Protein AF-A0A3L5TSW4-F1 (afdb_monomer)

Foldseek 3Di:
DKDWAAPQDPDRQKHFIWIDDPVDDDTAFEFCQVPQADQLLQLQALLLVVQNAWDFDLFDPRLPDPPPDDQWHKYFHGPNPDNHRVVTDMDIHGPPDSSGTGMTGSDQADDDDQWDALPPRNPDIDGVCQQCVPDQRDPNSSSVPPPVLDDPQWDQAPVSDTDGVCQQCPPDQPDPVSRSNPPDDD

Mean predicted aligned error: 14.86 Å

InterPro domains:
  IPR001190 SRCR domain [PF00530] (7-106)
  IPR001190 SRCR domain [PR00258] (4-20)
  IPR001190 SRCR domain [PR00258] (42-52)
  IPR001190 SRCR domain [PR00258] (74-88)
  IPR001190 SRCR domain [PS50287] (4-107)
  IPR001190 SRCR domain [SM00202] (4-107)
  IPR002172 Low-density lipoprotein (LDL) receptor class A repeat [PF00057] (110-147)
  IPR002172 Low-density lipoprotein (LDL) receptor class A repeat [PF00057] (149-184)
  IPR002172 Low-density lipoprotein (LDL) receptor class A repeat [PR00261] (123-144)
  IPR002172 Low-density lipoprotein (LDL) receptor class A repeat [PR00261] (160-181)
  IPR002172 Low-density lipoprotein (LDL) receptor class A repeat [PS50068] (110-148)
  IPR002172 Low-density lipoprotein (LDL) receptor class A repeat [PS50068] (149-185)
  IPR002172 Low-density lipoprotein (LDL) receptor class A repeat [SM00192] (110-149)
  IPR002172 Low-density lipoprotein (LDL) receptor class A repeat [SM00192] (150-186)
  IPR002172 Low-density lipoprotein (LDL) receptor class A repeat [cd00112] (111-147)
  IPR002172 Low-density lipoprotein (LDL) receptor class A repeat [cd00112] (150-184)
  IPR023415 Low-density lipoprotein (LDL) receptor class A, conserved site [PS01209] (125-150)
  IPR023415 Low-density lipoprotein (LDL) receptor class A, conserved site [PS01209] (162-184)
  IPR036055 LDL receptor-like superfamily [G3DSA:4.10.400.10] (112-152)
  IPR036055 LDL receptor-like superfamily [G3DSA:4.10.400.10] (153-186)

Nearest PDB structures (foldseek):
  2xrc-assembly1_A  TM=5.647E-01  e=2.360E-09  Homo sapiens
  5o32-assembly1_H  TM=5.174E-01  e=8.862E-09  Homo sapiens
  2xrc-assembly2_B  TM=5.429E-01  e=3.424E-07  Homo sapiens
  7qbf-assembly1_C  TM=4.608E-01  e=7.044E-06  Homo sapiens
  8yw2-assembly1_A  TM=4.280E-01  e=3.000E-05  Homo sapiens

Secondary structure (DSSP, 8-state):
--EEEEEE-SSTTEEEEEEE-TT-S-EEEBB-TTTT--HHHHHHHHHHTT-SS-EE--S-GGG-S---S---EEEEE--S--SSTTTSEEEEE---STTSB-EEE--S--PPTTEEE-SSTT--EEEGGGSSSSS--STTS-TTS---SS-TTEEEPTTS-EEEGGGTTSSS--STT-GGGSS---

Solvent-accessible surface area (backbone atoms only — not comparable to full-atom values): 10686 Å² total; per-residue (Å²): 118,74,52,69,49,65,44,75,36,96,48,98,44,26,11,23,39,30,41,28,61,78,87,62,90,66,69,31,46,29,21,29,72,87,79,56,49,49,60,30,37,29,31,13,48,22,43,57,73,71,28,96,44,51,38,59,49,94,70,50,78,42,31,84,54,86,82,75,86,60,72,56,21,36,28,46,53,41,87,41,81,45,81,30,65,82,76,28,52,72,46,85,40,61,47,85,47,54,72,28,40,38,36,38,33,37,55,77,72,66,41,57,98,70,32,39,52,41,72,65,68,38,74,44,63,44,51,48,82,48,45,61,62,88,54,80,79,30,99,78,40,40,38,61,47,84,57,65,70,38,58,99,67,34,39,62,26,90,86,62,46,65,44,53,45,82,50,47,57,62,86,56,74,81,41,96,83,36,45,41,60,53,89,67,86,127

Structure (mmCIF, N/CA/C/O backbone):
data_AF-A0A3L5TSW4-F1
#
_entry.id   AF-A0A3L5TSW4-F1
#
loop_
_atom_site.group_PDB
_atom_site.id
_atom_site.type_symbol
_atom_site.label_atom_id
_atom_site.label_alt_id
_atom_site.label_comp_id
_atom_site.label_asym_id
_atom_site.label_entity_id
_atom_site.label_seq_id
_atom_site.pdbx_PDB_ins_code
_atom_site.Cartn_x
_atom_site.Cartn_y
_atom_site.Cartn_z
_atom_site.occupancy
_atom_site.B_iso_or_equiv
_atom_site.auth_seq_id
_atom_site.auth_comp_id
_atom_site.auth_asym_id
_atom_site.auth_atom_id
_atom_site.pdbx_PDB_model_num
ATOM 1 N N . MET A 1 1 ? -21.261 -0.996 17.162 1.00 56.06 1 MET A N 1
ATOM 2 C CA . MET A 1 1 ? -20.591 -0.554 15.917 1.00 56.06 1 MET A CA 1
ATOM 3 C C . MET A 1 1 ? -19.183 -0.149 16.316 1.00 56.06 1 MET A C 1
ATOM 5 O O . MET A 1 1 ? -19.054 0.717 17.172 1.00 56.06 1 MET A O 1
ATOM 9 N N . ALA A 1 2 ? -18.140 -0.778 15.757 1.00 65.50 2 ALA A N 1
ATOM 10 C CA . ALA A 1 2 ? -16.769 -0.299 15.965 1.00 65.50 2 ALA A CA 1
ATOM 11 C C . ALA A 1 2 ? -16.578 1.019 15.226 1.00 65.50 2 ALA A C 1
ATOM 13 O O . ALA A 1 2 ? -16.887 1.106 14.038 1.00 65.50 2 ALA A O 1
ATOM 14 N N . PHE A 1 3 ? -15.990 1.990 15.912 1.00 86.38 3 PHE A N 1
ATOM 15 C CA . PHE A 1 3 ? -15.474 3.189 15.273 1.00 86.38 3 PHE A CA 1
ATOM 16 C C . PHE A 1 3 ? -13.985 2.998 15.002 1.00 86.38 3 PHE A C 1
ATOM 18 O O . PHE A 1 3 ? -13.222 2.689 15.919 1.00 86.38 3 PHE A O 1
ATOM 25 N N . ILE A 1 4 ? -13.588 3.171 13.743 1.00 90.94 4 ILE A N 1
ATOM 26 C CA . ILE A 1 4 ? -12.186 3.178 13.318 1.00 90.94 4 ILE A CA 1
ATOM 27 C C . ILE A 1 4 ? -11.825 4.544 12.747 1.00 90.94 4 ILE A C 1
ATOM 29 O O . ILE A 1 4 ? -12.696 5.272 12.266 1.00 90.94 4 ILE A O 1
ATOM 33 N N . ARG A 1 5 ? -10.545 4.909 12.828 1.00 90.38 5 ARG A N 1
ATOM 34 C CA . ARG A 1 5 ? -10.034 6.176 12.292 1.00 90.38 5 ARG A CA 1
ATOM 35 C C . ARG A 1 5 ? -8.575 6.074 11.866 1.00 90.38 5 ARG A C 1
ATOM 37 O O . ARG A 1 5 ? -7.829 5.258 12.405 1.00 90.38 5 ARG A O 1
ATOM 44 N N . LEU A 1 6 ? -8.180 6.971 10.964 1.00 87.75 6 LEU A N 1
ATOM 45 C CA . LEU A 1 6 ? -6.787 7.218 10.595 1.00 87.75 6 LEU A CA 1
ATOM 46 C C . LEU A 1 6 ? -6.277 8.477 11.301 1.00 87.75 6 LEU A C 1
ATOM 48 O O . LEU A 1 6 ? -6.959 9.503 11.319 1.00 87.75 6 LEU A O 1
ATOM 52 N N . VAL A 1 7 ? -5.089 8.399 11.903 1.00 86.12 7 VAL A N 1
ATOM 53 C CA . VAL A 1 7 ? -4.491 9.507 12.664 1.00 86.12 7 VAL A CA 1
ATOM 54 C C . VAL A 1 7 ? -3.054 9.758 12.218 1.00 86.12 7 VAL A C 1
ATOM 56 O O . VAL A 1 7 ? -2.261 8.828 12.090 1.00 86.12 7 VAL A O 1
ATOM 59 N N . GLY A 1 8 ? -2.692 11.032 12.047 1.00 79.50 8 GLY A N 1
ATOM 60 C CA . GLY A 1 8 ? -1.312 11.449 11.775 1.00 79.50 8 GLY A CA 1
ATOM 61 C C . GLY A 1 8 ? -0.849 11.284 10.325 1.00 79.50 8 GLY A C 1
ATOM 62 O O . GLY A 1 8 ? 0.349 11.387 10.075 1.00 79.50 8 GLY A O 1
ATOM 63 N N . GLY A 1 9 ? -1.761 11.029 9.383 1.00 75.31 9 GLY A N 1
ATOM 64 C CA . GLY A 1 9 ? -1.452 11.097 7.955 1.00 75.31 9 GLY A CA 1
ATOM 65 C C . GLY A 1 9 ? -1.459 12.522 7.406 1.00 75.31 9 GLY A C 1
ATOM 66 O O . GLY A 1 9 ? -1.975 13.449 8.030 1.00 75.31 9 GLY A O 1
ATOM 67 N N . GLN A 1 10 ? -0.877 12.684 6.216 1.00 76.12 10 GLN A N 1
ATOM 68 C CA . GLN A 1 10 ? -0.856 13.951 5.467 1.00 76.12 10 GLN A CA 1
ATOM 69 C C . GLN A 1 10 ? -2.208 14.267 4.810 1.00 76.12 10 GLN A C 1
ATOM 71 O O . GLN A 1 10 ? -2.506 15.421 4.513 1.00 76.12 10 GLN A O 1
ATOM 76 N N . THR A 1 11 ? -3.031 13.241 4.578 1.00 75.81 11 THR A N 1
ATOM 77 C CA . THR A 1 11 ? -4.365 13.364 3.980 1.00 75.81 11 THR A CA 1
ATOM 78 C C . THR A 1 11 ? -5.406 12.697 4.875 1.00 75.81 11 THR A C 1
ATOM 80 O O . THR A 1 11 ? -5.068 11.978 5.811 1.00 75.81 11 THR A O 1
ATOM 83 N N . ASN A 1 12 ? -6.692 12.874 4.567 1.00 81.00 12 ASN A N 1
ATOM 84 C CA . ASN A 1 12 ? -7.771 12.143 5.241 1.00 81.00 12 ASN A CA 1
ATOM 85 C C . ASN A 1 12 ? -7.834 10.645 4.874 1.00 81.00 12 ASN A C 1
ATOM 87 O O . ASN A 1 12 ? -8.644 9.917 5.449 1.00 81.00 12 ASN A O 1
ATOM 91 N N . LYS A 1 13 ? -7.008 10.196 3.922 1.00 80.38 13 LYS A N 1
ATOM 92 C CA . LYS A 1 13 ? -6.933 8.807 3.452 1.00 80.38 13 LYS A CA 1
ATOM 93 C C . LYS A 1 13 ? -5.705 8.066 3.967 1.00 80.38 13 LYS A C 1
ATOM 95 O O . LYS A 1 13 ? -5.659 6.852 3.844 1.00 80.38 13 LYS A O 1
ATOM 100 N N . THR A 1 14 ? -4.744 8.774 4.554 1.00 80.88 14 THR A N 1
ATOM 101 C CA . THR A 1 14 ? -3.524 8.183 5.103 1.00 80.88 14 THR A CA 1
ATOM 102 C C . THR A 1 14 ? -3.491 8.297 6.618 1.00 80.88 14 THR A C 1
ATOM 104 O O . THR A 1 14 ? -4.056 9.222 7.203 1.00 80.88 14 THR A O 1
ATOM 107 N N . GLY A 1 15 ? -2.806 7.369 7.281 1.00 83.88 15 GLY A N 1
ATOM 108 C CA . GLY A 1 15 ? -2.455 7.509 8.694 1.00 83.88 15 GLY A CA 1
ATOM 109 C C . GLY A 1 15 ? -2.419 6.195 9.458 1.00 83.88 15 GLY A C 1
ATOM 110 O O . GLY A 1 15 ? -2.653 5.121 8.914 1.00 83.88 15 GLY A O 1
ATOM 111 N N . ARG A 1 16 ? -2.127 6.286 10.757 1.00 85.75 16 ARG A N 1
ATOM 112 C CA . ARG A 1 16 ? -2.158 5.146 11.679 1.00 85.75 16 ARG A CA 1
ATOM 113 C C . ARG A 1 16 ? -3.596 4.724 11.956 1.00 85.75 16 ARG A C 1
ATOM 115 O O . ARG A 1 16 ? -4.417 5.577 12.295 1.00 85.75 16 ARG A O 1
ATOM 122 N N . LEU A 1 17 ? -3.866 3.425 11.875 1.00 87.94 17 LEU A N 1
ATOM 123 C CA . LEU A 1 17 ? -5.176 2.855 12.156 1.00 87.94 17 LEU A CA 1
ATOM 124 C C . LEU A 1 17 ? -5.394 2.690 13.665 1.00 87.94 17 LEU A C 1
ATOM 126 O O . LEU A 1 17 ? -4.602 2.064 14.374 1.00 87.94 17 LEU A O 1
ATOM 130 N N . GLU A 1 18 ? -6.509 3.228 14.148 1.00 88.88 18 GLU A N 1
ATOM 131 C CA . GLU A 1 18 ? -6.960 3.061 15.526 1.00 88.88 18 GLU A CA 1
ATOM 132 C C . GLU A 1 18 ? -8.415 2.582 15.565 1.00 88.88 18 GLU A C 1
ATOM 134 O O . GLU A 1 18 ? -9.241 3.026 14.764 1.00 88.88 18 GLU A O 1
ATOM 139 N N . ILE A 1 19 ? -8.738 1.713 16.526 1.00 88.69 19 ILE A N 1
ATOM 140 C CA . ILE A 1 19 ? -10.076 1.142 16.720 1.00 88.69 19 ILE A CA 1
ATOM 141 C C . ILE A 1 19 ? -10.601 1.401 18.133 1.00 88.69 19 ILE A C 1
ATOM 143 O O . ILE A 1 19 ? -9.865 1.321 19.116 1.00 88.69 19 ILE A O 1
ATOM 147 N N . GLN A 1 20 ? -11.897 1.682 18.243 1.00 87.06 20 GLN A N 1
ATOM 148 C CA . GLN A 1 20 ? -12.610 1.829 19.508 1.00 87.06 20 GLN A CA 1
ATOM 149 C C . GLN A 1 20 ? -13.600 0.674 19.729 1.00 87.06 20 GLN A C 1
ATOM 151 O O . GLN A 1 20 ? -14.355 0.284 18.829 1.00 87.06 20 GLN A O 1
ATOM 156 N N . ASP A 1 21 ? -13.610 0.129 20.949 1.00 76.75 21 ASP A N 1
ATOM 157 C CA . ASP A 1 21 ? -14.559 -0.914 21.352 1.00 76.75 21 ASP A CA 1
ATOM 158 C C . ASP A 1 21 ? -15.968 -0.334 21.643 1.00 76.75 21 ASP A C 1
ATOM 160 O O . ASP A 1 21 ? -16.117 0.856 21.912 1.00 76.75 21 ASP A O 1
ATOM 164 N N . ASP A 1 22 ? -17.014 -1.168 21.639 1.00 70.56 22 ASP A N 1
ATOM 165 C CA . ASP A 1 22 ? -18.427 -0.760 21.771 1.00 70.56 22 ASP A CA 1
ATOM 166 C C . ASP A 1 22 ? -18.728 -0.168 23.152 1.00 70.56 22 ASP A C 1
ATOM 168 O O . ASP A 1 22 ? -19.712 0.544 23.336 1.00 70.56 22 ASP A O 1
ATOM 172 N N . LYS A 1 23 ? -17.869 -0.453 24.136 1.00 70.12 23 LYS A N 1
ATOM 173 C CA . LYS A 1 23 ? -17.962 0.111 25.486 1.00 70.12 23 LYS A CA 1
ATOM 174 C C . LYS A 1 23 ? -17.661 1.614 25.518 1.00 70.12 23 LYS A C 1
ATOM 176 O O . LYS A 1 23 ? -17.878 2.240 26.552 1.00 70.12 23 LYS A O 1
ATOM 181 N N . GLY A 1 24 ? -17.191 2.185 24.404 1.00 63.53 24 GLY A N 1
ATOM 182 C CA . GLY A 1 24 ? -16.753 3.572 24.324 1.00 63.53 24 GLY A CA 1
ATOM 183 C C . GLY A 1 24 ? -15.489 3.821 25.151 1.00 63.53 24 GLY A C 1
ATOM 184 O O . GLY A 1 24 ? -15.072 3.003 25.971 1.00 63.53 24 GLY A O 1
ATOM 185 N N . GLY A 1 25 ? -14.838 4.959 24.916 1.00 75.69 25 GLY A N 1
ATOM 186 C CA . GLY A 1 25 ? -13.669 5.384 25.689 1.00 75.69 25 GLY A CA 1
ATOM 187 C C . GLY A 1 25 ? -12.443 5.619 24.818 1.00 75.69 25 GLY A C 1
ATOM 188 O O . GLY A 1 25 ? -12.364 6.641 24.142 1.00 75.69 25 GLY A O 1
ATOM 189 N N . PHE A 1 26 ? -11.480 4.698 24.842 1.00 81.31 26 PHE A N 1
ATOM 190 C CA . PHE A 1 26 ? -10.159 4.894 24.236 1.00 81.31 26 PHE A CA 1
ATOM 191 C C . PHE A 1 26 ? -10.024 4.226 22.861 1.00 81.31 26 PHE A C 1
ATOM 193 O O . PHE A 1 26 ? -10.570 3.149 22.627 1.00 81.31 26 PHE A O 1
ATOM 200 N N . PHE A 1 27 ? -9.278 4.874 21.967 1.00 86.31 27 PHE A N 1
ATOM 201 C CA . PHE A 1 27 ? -8.881 4.320 20.677 1.00 86.31 27 PHE A CA 1
ATOM 202 C C . PHE A 1 27 ? -7.591 3.516 20.850 1.00 86.31 27 PHE A C 1
ATOM 204 O O . PHE A 1 27 ? -6.543 4.077 21.162 1.00 86.31 27 PHE A O 1
ATOM 211 N N . SER A 1 28 ? -7.670 2.203 20.664 1.00 84.31 28 SER A N 1
ATOM 212 C CA . SER A 1 28 ? -6.514 1.311 20.711 1.00 84.31 28 SER A CA 1
ATOM 213 C C . SER A 1 28 ? -5.812 1.265 19.351 1.00 84.31 28 SER A C 1
ATOM 215 O O . SER A 1 28 ? -6.492 1.272 18.320 1.00 84.31 28 SER A O 1
ATOM 217 N N . PRO A 1 29 ? -4.470 1.181 19.319 1.00 83.00 29 PRO A N 1
ATOM 218 C CA . PRO A 1 29 ? -3.753 0.974 18.071 1.00 83.00 29 P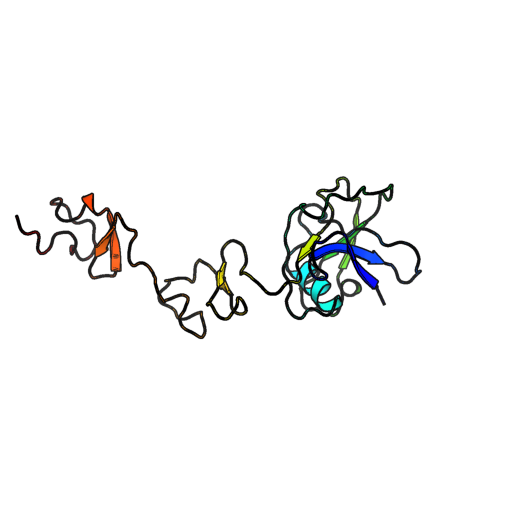RO A CA 1
ATOM 219 C C . PRO A 1 29 ? -4.047 -0.422 17.516 1.00 83.00 29 PRO A C 1
ATOM 221 O O . PRO A 1 29 ? -4.198 -1.392 18.270 1.00 83.00 29 PRO A O 1
ATOM 224 N N . VAL A 1 30 ? -4.090 -0.516 16.192 1.00 87.50 30 VAL A N 1
ATOM 225 C CA . VAL A 1 30 ? -4.050 -1.802 15.498 1.00 87.50 30 VAL A CA 1
ATOM 226 C C . VAL A 1 30 ? -2.590 -2.178 15.269 1.00 87.50 30 VAL A C 1
ATOM 228 O O . VAL A 1 30 ? -1.800 -1.345 14.824 1.00 87.50 30 VAL A O 1
ATOM 231 N N . CYS A 1 31 ? -2.225 -3.406 15.625 1.00 83.44 31 CYS A N 1
ATOM 232 C CA . CYS A 1 31 ? -0.865 -3.911 15.535 1.00 83.44 31 CYS A CA 1
ATOM 233 C C . CYS A 1 31 ? -0.709 -4.853 14.335 1.00 83.44 31 CYS A C 1
ATOM 235 O O . CYS A 1 31 ? -1.600 -5.655 14.053 1.00 83.44 31 CYS A O 1
ATOM 237 N N . SER A 1 32 ? 0.460 -4.819 13.694 1.00 79.94 32 SER A N 1
ATOM 238 C CA . SER A 1 32 ? 0.825 -5.727 12.599 1.00 79.94 32 SER A CA 1
ATOM 239 C C . SER A 1 32 ? 0.985 -7.181 13.061 1.00 79.94 32 SER A C 1
ATOM 241 O O . SER A 1 32 ? 0.881 -8.110 12.263 1.00 79.94 32 SER A O 1
ATOM 243 N N . GLY A 1 33 ? 1.238 -7.383 14.361 1.00 69.25 33 GLY A N 1
ATOM 244 C CA . GLY A 1 33 ? 1.191 -8.690 15.017 1.00 69.25 33 GLY A CA 1
ATOM 245 C C . GLY A 1 33 ? 2.329 -9.651 14.662 1.00 69.25 33 GLY A C 1
ATOM 246 O O . GLY A 1 33 ? 2.207 -10.819 14.995 1.00 69.25 33 GLY A O 1
ATOM 247 N N . TYR A 1 34 ? 3.424 -9.187 14.048 1.00 66.94 34 TYR A N 1
ATOM 248 C CA . TYR A 1 34 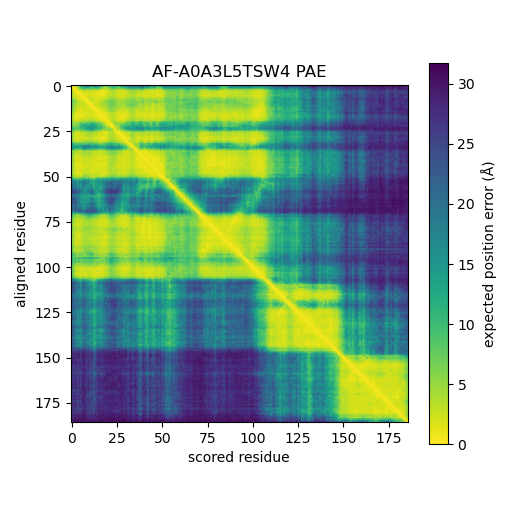? 4.445 -10.038 13.409 1.00 66.94 34 TYR A CA 1
ATOM 249 C C . TYR A 1 34 ? 3.914 -10.779 12.166 1.00 66.94 34 TYR A C 1
ATOM 251 O O . TYR A 1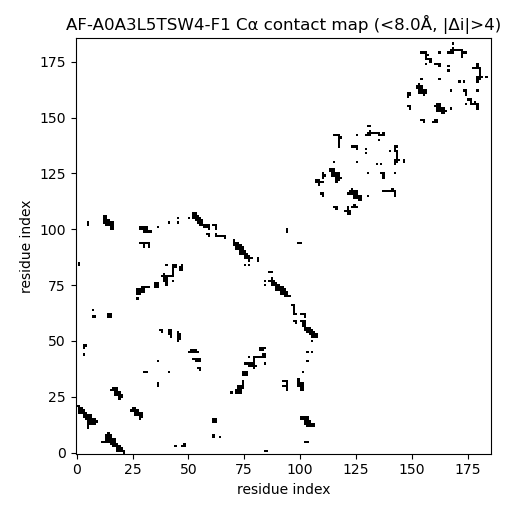 34 ? 3.994 -11.999 12.100 1.00 66.94 34 TYR A O 1
ATOM 259 N N . GLN A 1 35 ? 3.446 -10.027 11.159 1.00 61.91 35 GLN A N 1
ATOM 260 C CA . GLN A 1 35 ? 3.050 -10.519 9.819 1.00 61.91 35 GLN A CA 1
ATOM 261 C C . GLN A 1 35 ? 1.651 -11.147 9.703 1.00 61.91 35 GLN A C 1
ATOM 263 O O . GLN A 1 35 ? 1.391 -11.844 8.729 1.00 61.91 35 GLN A O 1
ATOM 268 N N . TYR A 1 36 ? 0.749 -10.904 10.658 1.00 74.75 36 TYR A N 1
ATOM 269 C CA . TYR A 1 36 ? -0.638 -11.379 10.541 1.00 74.75 36 TYR A CA 1
ATOM 270 C C . TYR A 1 36 ? -1.577 -10.367 9.913 1.00 74.75 36 TYR A C 1
ATOM 272 O O . TYR A 1 36 ? -2.541 -10.776 9.291 1.00 74.75 36 TYR A O 1
ATOM 280 N N . TRP A 1 37 ? -1.291 -9.075 10.088 1.00 83.25 37 TRP A N 1
ATOM 281 C CA . TRP A 1 37 ? -2.026 -8.052 9.367 1.00 83.25 37 TRP A CA 1
ATOM 282 C C . TRP A 1 37 ? -1.567 -8.036 7.909 1.00 83.25 37 TRP A C 1
ATOM 284 O O . TRP A 1 37 ? -0.393 -7.740 7.651 1.00 83.25 37 TRP A O 1
ATOM 294 N N . ASP A 1 38 ? -2.482 -8.296 6.985 1.00 79.62 38 ASP A N 1
ATOM 295 C CA . ASP A 1 38 ? -2.210 -8.369 5.553 1.00 79.62 38 ASP A CA 1
ATOM 296 C C . ASP A 1 38 ? -3.122 -7.451 4.712 1.00 79.62 38 ASP A C 1
ATOM 298 O O . ASP A 1 38 ? -3.771 -6.514 5.202 1.00 79.62 38 ASP A O 1
ATOM 302 N N . LYS A 1 39 ? -3.092 -7.660 3.390 1.00 79.12 39 LYS A N 1
ATOM 303 C CA . LYS A 1 39 ? -3.848 -6.850 2.433 1.00 79.12 39 LYS A CA 1
ATOM 304 C C . LYS A 1 39 ? -5.358 -6.957 2.654 1.00 79.12 39 LYS A C 1
ATOM 306 O O . LYS A 1 39 ? -6.055 -5.963 2.456 1.00 79.12 39 LYS A O 1
ATOM 311 N N . ASP A 1 40 ? -5.849 -8.116 3.072 1.00 85.12 40 ASP A N 1
ATOM 312 C CA . ASP A 1 40 ? -7.273 -8.401 3.184 1.00 85.12 40 ASP A CA 1
ATOM 313 C C . ASP A 1 40 ? -7.839 -7.704 4.433 1.00 85.12 40 ASP A C 1
ATOM 315 O O . ASP A 1 40 ? -8.902 -7.076 4.377 1.00 85.12 40 ASP A O 1
ATOM 319 N N . ASP A 1 41 ? -7.056 -7.619 5.513 1.00 88.25 41 ASP A N 1
ATOM 320 C CA . ASP A 1 41 ? -7.368 -6.768 6.671 1.00 88.25 41 ASP A CA 1
ATOM 321 C C . ASP A 1 41 ? -7.474 -5.280 6.310 1.00 88.25 41 ASP A C 1
ATOM 323 O O . ASP A 1 41 ? -8.388 -4.562 6.740 1.00 88.25 41 ASP A O 1
ATOM 327 N N . ALA A 1 42 ? -6.532 -4.792 5.501 1.00 84.62 42 ALA A N 1
ATOM 328 C CA . ALA A 1 42 ? -6.531 -3.408 5.042 1.00 84.62 42 ALA A CA 1
ATOM 329 C C . ALA A 1 42 ? -7.735 -3.096 4.142 1.00 84.62 42 ALA A C 1
ATOM 331 O O . ALA A 1 42 ? -8.293 -1.996 4.236 1.00 84.62 42 ALA A O 1
ATOM 332 N N . VAL A 1 43 ? -8.167 -4.061 3.319 1.00 84.25 43 VAL A N 1
ATOM 333 C CA . VAL A 1 43 ? -9.386 -3.967 2.502 1.00 84.25 43 VAL A CA 1
ATOM 334 C C . VAL A 1 43 ? -10.601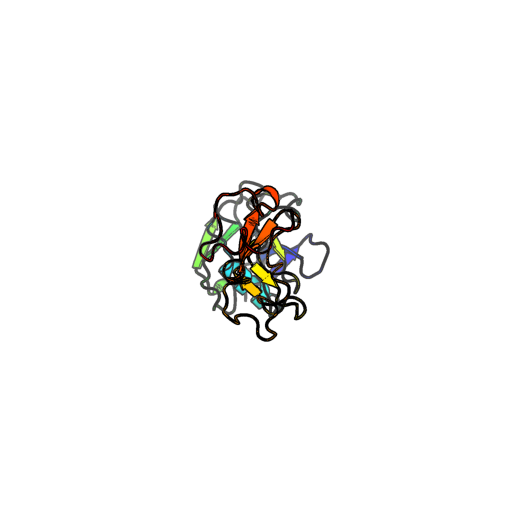 -3.717 3.373 1.00 84.25 43 VAL A C 1
ATOM 336 O O . VAL A 1 43 ? -11.321 -2.731 3.174 1.00 84.25 43 VAL A O 1
ATOM 339 N N . VAL A 1 44 ? -10.789 -4.547 4.394 1.00 89.81 44 VAL A N 1
ATOM 340 C CA . VAL A 1 44 ? -11.907 -4.396 5.325 1.00 89.81 44 VAL A CA 1
ATOM 341 C C . VAL A 1 44 ? -11.852 -3.054 6.056 1.00 89.81 44 VAL A C 1
ATOM 343 O O . VAL A 1 44 ? -12.869 -2.362 6.169 1.00 89.81 44 VAL A O 1
ATOM 346 N N . ALA A 1 45 ? -10.670 -2.644 6.522 1.00 90.50 45 ALA A N 1
ATOM 347 C CA . ALA A 1 45 ? -10.492 -1.388 7.243 1.00 90.50 45 ALA A CA 1
ATOM 348 C C . ALA A 1 45 ? -10.825 -0.155 6.382 1.00 90.50 45 ALA A C 1
ATOM 350 O O . ALA A 1 45 ? -11.585 0.716 6.810 1.00 90.50 45 ALA A O 1
ATOM 351 N N . CYS A 1 46 ? -10.295 -0.072 5.160 1.00 87.56 46 CYS A N 1
ATOM 352 C CA . CYS A 1 46 ? -10.575 1.043 4.254 1.00 87.56 46 CYS A CA 1
ATOM 353 C C . CYS A 1 46 ? -12.043 1.059 3.802 1.00 87.56 46 CYS A C 1
ATOM 355 O O . CYS A 1 46 ? -12.650 2.134 3.772 1.00 87.56 46 CYS A O 1
ATOM 357 N N . ARG A 1 47 ? -12.649 -0.113 3.554 1.00 87.12 47 ARG A N 1
ATOM 358 C CA . ARG A 1 47 ? -14.084 -0.225 3.252 1.00 87.12 47 ARG A CA 1
ATOM 359 C C . ARG A 1 47 ? -14.939 0.322 4.389 1.00 87.12 47 ARG A C 1
ATOM 361 O O . ARG A 1 47 ? -15.829 1.137 4.152 1.00 87.12 47 ARG A O 1
ATOM 368 N N . GLN A 1 48 ? -14.629 -0.050 5.630 1.00 90.81 48 GLN A N 1
ATOM 369 C CA . GLN A 1 48 ? -15.340 0.446 6.809 1.00 90.81 48 GLN A CA 1
ATOM 370 C C . GLN A 1 48 ? -15.163 1.965 7.019 1.00 90.81 48 GLN A C 1
ATOM 372 O O . GLN A 1 48 ? -16.055 2.615 7.565 1.00 90.81 48 GLN A O 1
ATOM 377 N N . LEU A 1 49 ? -14.053 2.554 6.558 1.00 88.88 49 LEU A N 1
ATOM 378 C CA . LEU A 1 49 ? -13.839 4.010 6.535 1.00 88.88 49 LEU A CA 1
ATOM 379 C C . LEU A 1 49 ? -14.608 4.730 5.408 1.00 88.88 49 LEU A C 1
ATOM 381 O O . LEU A 1 49 ? -14.576 5.959 5.345 1.00 88.88 49 LEU A O 1
ATOM 385 N N . GLY A 1 50 ? -15.313 3.996 4.542 1.00 86.75 50 GLY A N 1
ATOM 386 C CA . GLY A 1 50 ? -16.075 4.545 3.419 1.00 86.75 50 GLY A CA 1
ATOM 387 C C . GLY A 1 50 ? -15.264 4.702 2.131 1.00 86.75 50 GLY A C 1
ATOM 388 O O . GLY A 1 50 ? -15.677 5.442 1.237 1.00 86.75 50 GLY A O 1
ATOM 389 N N . TYR A 1 51 ? -14.116 4.031 2.023 1.00 80.44 51 TYR A N 1
ATOM 390 C CA . TYR A 1 51 ? -13.303 4.011 0.813 1.00 80.44 51 TYR A CA 1
ATOM 391 C C . TYR A 1 51 ? -13.527 2.701 0.052 1.00 80.44 51 TYR A C 1
ATOM 393 O O . TYR A 1 51 ? -13.320 1.619 0.586 1.00 80.44 51 TYR A O 1
ATOM 401 N N . ASN A 1 52 ? -13.939 2.800 -1.214 1.00 65.31 52 ASN A N 1
ATOM 402 C CA . ASN A 1 52 ? -14.198 1.628 -2.065 1.00 65.31 52 ASN A CA 1
ATOM 403 C C . ASN A 1 52 ? -12.920 0.955 -2.589 1.00 65.31 52 ASN A C 1
ATOM 405 O O . ASN A 1 52 ? -12.991 -0.156 -3.098 1.00 65.31 52 ASN A O 1
ATOM 409 N N . ASN A 1 53 ? -11.778 1.635 -2.459 1.00 61.38 53 ASN A N 1
ATOM 410 C CA . ASN A 1 53 ? -10.462 1.140 -2.835 1.00 61.38 53 ASN A CA 1
ATOM 411 C C . ASN A 1 53 ? -9.580 1.159 -1.589 1.00 61.38 53 ASN A C 1
ATOM 413 O O . ASN A 1 53 ? -9.653 2.090 -0.781 1.00 61.38 53 ASN A O 1
ATOM 417 N N . SER A 1 54 ? -8.744 0.142 -1.446 1.00 54.12 54 SER A N 1
ATOM 418 C CA . SER A 1 54 ? -7.957 -0.083 -0.243 1.00 54.12 54 SER A CA 1
ATOM 419 C C . SER A 1 54 ? -6.541 -0.507 -0.594 1.00 54.12 54 SER A C 1
ATOM 421 O O . SER A 1 54 ? -6.362 -1.508 -1.287 1.00 54.12 54 SER A O 1
ATOM 423 N N . ARG A 1 55 ? -5.538 0.221 -0.094 1.00 59.72 55 ARG A N 1
ATOM 424 C CA . ARG A 1 55 ? -4.152 -0.252 -0.092 1.00 59.72 55 ARG A CA 1
ATOM 425 C C . ARG A 1 55 ? -3.659 -0.441 1.325 1.00 59.72 55 ARG A C 1
ATOM 427 O O . ARG A 1 55 ? -3.984 0.316 2.242 1.00 59.72 55 ARG A O 1
ATOM 434 N N . MET A 1 56 ? -2.803 -1.438 1.468 1.00 48.25 56 MET A N 1
ATOM 435 C CA . MET A 1 56 ? -1.976 -1.616 2.642 1.00 48.25 56 MET A CA 1
ATOM 436 C C . MET A 1 56 ? -0.564 -1.133 2.314 1.00 48.25 56 MET A C 1
ATOM 438 O O . MET A 1 56 ? 0.098 -1.716 1.464 1.00 48.25 56 MET A O 1
ATOM 442 N N . HIS A 1 57 ? -0.078 -0.109 3.015 1.00 51.47 57 HIS A N 1
ATOM 443 C CA . HIS A 1 57 ? 1.360 0.126 3.117 1.00 51.47 57 HIS A CA 1
ATOM 444 C C . HIS A 1 57 ? 1.841 -0.500 4.423 1.00 51.47 57 HIS A C 1
ATOM 446 O O . HIS A 1 57 ? 1.646 0.056 5.506 1.00 51.47 57 HIS A O 1
ATOM 452 N N . THR A 1 58 ? 2.508 -1.648 4.347 1.00 49.62 58 THR A N 1
ATOM 453 C CA . TH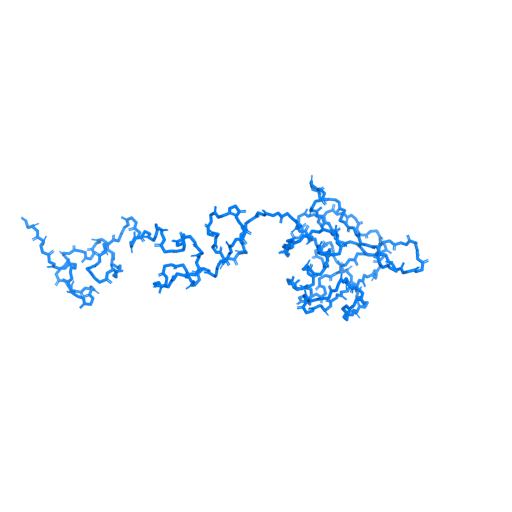R A 1 58 ? 3.365 -2.107 5.443 1.00 49.62 58 THR A CA 1
ATOM 454 C C . THR A 1 58 ? 4.608 -1.229 5.424 1.00 49.62 58 THR A C 1
ATOM 456 O O . THR A 1 58 ? 5.544 -1.554 4.712 1.00 49.62 58 THR A O 1
ATOM 459 N N . LEU A 1 59 ? 4.595 -0.082 6.119 1.00 51.94 59 LEU A N 1
ATOM 460 C CA . LEU A 1 59 ? 5.732 0.471 6.885 1.00 51.94 59 LEU A CA 1
ATOM 461 C C . LEU A 1 59 ? 5.535 1.947 7.303 1.00 51.94 59 LEU A C 1
ATOM 463 O O . LEU A 1 59 ? 5.534 2.878 6.510 1.00 51.94 59 LEU A O 1
ATOM 467 N N . SER A 1 60 ? 5.469 2.116 8.626 1.00 49.72 60 SER A N 1
ATOM 468 C CA . SER A 1 60 ? 6.123 3.085 9.532 1.00 49.72 60 SER A CA 1
ATOM 469 C C . SER A 1 60 ? 6.272 4.596 9.255 1.00 49.72 60 SER A C 1
ATOM 471 O O . SER A 1 60 ? 6.640 5.291 10.206 1.00 49.72 60 SER A O 1
ATOM 473 N N . GLU A 1 61 ? 5.966 5.176 8.089 1.00 52.59 61 GLU A N 1
ATOM 474 C CA . GLU A 1 61 ? 6.206 6.626 7.906 1.00 52.59 61 GLU A CA 1
ATOM 475 C C . GLU A 1 61 ? 5.229 7.496 8.733 1.00 52.59 61 GLU A C 1
ATOM 477 O O . GLU A 1 61 ? 5.620 8.512 9.315 1.00 52.59 61 GLU A O 1
ATOM 482 N N . TYR A 1 62 ? 3.995 7.015 8.938 1.00 51.50 62 TYR A N 1
ATOM 483 C CA . TYR A 1 62 ? 2.973 7.635 9.807 1.00 51.50 62 TYR A CA 1
ATOM 484 C C . TYR A 1 62 ? 2.971 7.094 11.254 1.00 51.50 62 TYR A C 1
ATOM 486 O O . TYR A 1 62 ? 2.163 7.504 12.093 1.00 51.50 62 TYR A O 1
ATOM 494 N N . GLY A 1 63 ? 3.894 6.176 11.569 1.00 48.31 63 GLY A N 1
ATOM 495 C CA . GLY A 1 63 ? 4.069 5.564 12.892 1.00 48.31 63 GLY A CA 1
ATOM 496 C C . GLY A 1 63 ? 4.806 6.450 13.903 1.00 48.31 63 GLY A C 1
ATOM 497 O O . GLY A 1 63 ? 4.923 6.082 15.072 1.00 48.31 63 GLY A O 1
ATOM 498 N N . LYS A 1 64 ? 5.284 7.638 13.499 1.00 46.69 64 LYS A N 1
ATOM 499 C CA . LYS A 1 64 ? 5.946 8.617 14.382 1.00 46.69 64 LYS A CA 1
ATOM 500 C C . LYS A 1 64 ? 4.931 9.347 15.269 1.00 46.69 64 LYS A C 1
ATOM 502 O O . LYS A 1 64 ? 4.740 10.555 15.187 1.00 46.69 64 LYS A O 1
ATOM 507 N N . GLY A 1 65 ? 4.273 8.598 16.142 1.00 45.97 65 GLY A N 1
ATOM 508 C CA . GLY A 1 65 ? 3.406 9.111 17.191 1.00 45.97 65 GLY A CA 1
ATOM 509 C C . GLY A 1 65 ? 3.643 8.300 18.451 1.00 45.97 65 GLY A C 1
ATOM 510 O O . GLY A 1 65 ? 3.545 7.079 18.428 1.00 45.97 65 GLY A O 1
ATOM 511 N N . ARG A 1 66 ? 4.001 8.985 19.539 1.00 48.72 66 ARG A N 1
ATOM 512 C CA . ARG A 1 66 ? 4.232 8.429 20.878 1.00 48.72 66 ARG A CA 1
ATOM 513 C C . ARG A 1 66 ? 3.120 7.418 21.203 1.00 48.72 66 ARG A C 1
ATOM 515 O O . ARG A 1 66 ? 1.987 7.832 21.436 1.00 48.72 66 ARG A O 1
ATOM 522 N N . VAL A 1 67 ? 3.426 6.115 21.204 1.00 52.94 67 VAL A N 1
ATOM 523 C CA . VAL A 1 67 ? 2.509 5.082 21.718 1.00 52.94 67 VAL A CA 1
ATOM 524 C C . VAL A 1 67 ? 2.465 5.280 23.234 1.00 52.94 67 VAL A C 1
ATOM 526 O O . VAL A 1 67 ? 3.225 4.692 24.000 1.00 52.94 67 VAL A O 1
ATOM 529 N N . GLU A 1 68 ? 1.671 6.253 23.673 1.00 50.66 68 GLU A N 1
ATOM 530 C CA . GLU A 1 68 ? 1.483 6.601 25.075 1.00 50.66 68 GLU A CA 1
ATOM 531 C C . GLU A 1 68 ? 0.840 5.406 25.791 1.00 50.66 68 GLU A C 1
ATOM 533 O O . GLU A 1 68 ? -0.362 5.166 25.710 1.00 50.66 68 GLU A O 1
ATOM 538 N N . ARG A 1 69 ? 1.681 4.642 26.498 1.00 50.34 69 ARG A N 1
ATOM 539 C CA . ARG A 1 69 ? 1.348 3.849 27.696 1.00 50.34 69 ARG A CA 1
ATOM 540 C C . ARG A 1 69 ? 0.199 2.830 27.605 1.00 50.34 69 ARG A C 1
ATOM 542 O O . ARG A 1 69 ? -0.247 2.364 28.649 1.00 50.34 69 ARG A O 1
ATOM 549 N N . SER A 1 70 ? -0.230 2.397 26.423 1.00 53.53 70 SER A N 1
ATOM 550 C CA . SER A 1 70 ? -1.208 1.307 26.288 1.00 53.53 70 SER A CA 1
ATOM 551 C C . SER A 1 70 ? -0.537 0.058 25.724 1.00 53.53 70 SER A C 1
ATOM 553 O O . SER A 1 70 ? -0.382 -0.085 24.520 1.00 53.53 70 SER A O 1
ATOM 555 N N . ARG A 1 71 ? -0.144 -0.861 26.619 1.00 62.94 71 ARG A N 1
ATOM 556 C CA . ARG A 1 71 ? 0.468 -2.179 26.323 1.00 62.94 71 ARG A CA 1
ATOM 557 C C . ARG A 1 71 ? -0.396 -3.118 25.464 1.00 62.94 71 ARG A C 1
ATOM 559 O O . ARG A 1 71 ? 0.025 -4.244 25.210 1.00 62.94 71 ARG A O 1
ATOM 566 N N . PHE A 1 72 ? -1.590 -2.700 25.059 1.00 73.50 72 PHE A N 1
ATOM 567 C CA . PHE A 1 72 ? -2.582 -3.548 24.414 1.00 73.50 72 PHE A CA 1
ATOM 568 C C . PHE A 1 72 ? -3.103 -2.870 23.149 1.00 73.50 72 PHE A C 1
ATOM 570 O O . PHE A 1 72 ? -3.604 -1.745 23.191 1.00 73.50 72 PHE A O 1
ATOM 577 N N . GLY A 1 73 ? -2.980 -3.582 22.040 1.00 80.62 73 GLY A N 1
ATOM 578 C CA . GLY A 1 73 ? -3.635 -3.307 20.776 1.00 80.62 73 GLY A CA 1
ATOM 579 C C . GLY A 1 73 ? -4.323 -4.569 20.270 1.00 80.62 73 GLY A C 1
ATOM 580 O O . GLY A 1 73 ? -4.410 -5.584 20.970 1.00 80.62 73 GLY A O 1
ATOM 581 N N . TYR A 1 74 ? -4.821 -4.495 19.047 1.00 85.75 74 TYR A N 1
ATOM 582 C CA . TYR A 1 74 ? -5.489 -5.612 18.394 1.00 85.75 74 TYR A CA 1
ATOM 583 C C . TYR A 1 74 ? -4.824 -5.904 17.062 1.00 85.75 74 TYR A C 1
ATOM 585 O O . TYR A 1 74 ? -4.400 -4.981 16.376 1.00 85.75 74 TYR A O 1
ATOM 593 N N . THR A 1 75 ? -4.763 -7.172 16.694 1.00 87.56 75 THR A N 1
ATOM 594 C CA . THR A 1 75 ? -4.525 -7.597 15.316 1.00 87.56 75 THR A CA 1
ATOM 595 C C . THR A 1 75 ? -5.777 -8.323 14.835 1.00 87.56 75 THR A C 1
ATOM 597 O O . THR A 1 75 ? -6.516 -8.887 15.655 1.00 87.56 75 THR A O 1
ATOM 600 N N . PHE A 1 76 ? -6.054 -8.223 13.544 1.00 90.50 76 PHE A N 1
ATOM 601 C CA . PHE A 1 76 ? -7.236 -8.784 12.903 1.00 90.50 76 PHE A CA 1
ATOM 602 C C . PHE A 1 76 ? -6.786 -9.789 11.850 1.00 90.50 76 PHE A C 1
ATOM 604 O O . PHE A 1 76 ? -5.621 -9.782 11.468 1.00 90.50 76 PHE A O 1
ATOM 611 N N . TYR A 1 77 ? -7.696 -10.696 11.514 1.00 90.81 77 TYR A N 1
ATOM 612 C CA . TYR A 1 77 ? -7.498 -11.754 10.536 1.00 90.81 77 TYR A CA 1
ATOM 613 C C . TYR A 1 77 ? -8.752 -11.797 9.669 1.00 90.81 77 TYR A C 1
ATOM 615 O O . TYR A 1 77 ? -9.717 -12.502 9.993 1.00 90.81 77 TYR A O 1
ATOM 623 N N . CYS A 1 78 ? -8.774 -10.941 8.661 1.00 89.56 78 CYS A N 1
ATOM 624 C CA . CYS A 1 78 ? -9.847 -10.815 7.698 1.00 89.56 78 CYS A CA 1
ATOM 625 C C . CYS A 1 78 ? -9.557 -11.644 6.441 1.00 89.56 78 CYS A C 1
ATOM 627 O O . CYS A 1 78 ? -8.404 -11.849 6.076 1.00 89.56 78 CYS A O 1
ATOM 629 N N . ASP A 1 79 ? -10.609 -12.083 5.756 1.00 89.38 79 ASP A N 1
ATOM 630 C CA . ASP A 1 79 ? -10.532 -12.658 4.407 1.00 89.38 79 ASP A CA 1
ATOM 631 C C . ASP A 1 79 ? -10.761 -11.620 3.293 1.00 89.38 79 ASP A C 1
ATOM 633 O O . ASP A 1 79 ? -10.636 -11.930 2.108 1.00 89.38 79 ASP A O 1
ATOM 637 N N . GLY A 1 80 ? -11.105 -10.380 3.665 1.00 86.06 80 GLY A N 1
ATOM 638 C CA . GLY A 1 80 ? -11.290 -9.256 2.748 1.00 86.06 80 GLY A CA 1
ATOM 639 C C . GLY A 1 80 ? -12.744 -9.062 2.311 1.00 86.06 80 GLY A C 1
ATOM 640 O O . GLY A 1 80 ? -13.096 -8.036 1.711 1.00 86.06 80 GLY A O 1
ATOM 641 N N . THR A 1 81 ? -13.643 -9.987 2.646 1.00 86.94 81 THR A N 1
ATOM 642 C CA . THR A 1 81 ? -15.069 -9.932 2.284 1.00 86.94 81 THR A CA 1
ATOM 643 C C . THR A 1 81 ? -15.946 -9.307 3.364 1.00 86.94 81 THR A C 1
ATOM 645 O O . THR A 1 81 ? -17.095 -8.954 3.101 1.00 86.94 81 THR A O 1
ATOM 648 N N . GLU A 1 82 ? -15.411 -9.088 4.561 1.00 91.81 82 GLU A N 1
ATOM 649 C CA . GLU A 1 82 ? -16.214 -8.710 5.713 1.00 91.81 82 GLU A CA 1
ATOM 650 C C . GLU A 1 82 ? -16.591 -7.226 5.750 1.00 91.81 82 GLU A C 1
ATOM 652 O O . GLU A 1 82 ? -15.771 -6.340 5.531 1.00 91.81 82 GLU A O 1
ATOM 657 N N . ASP A 1 83 ? -17.821 -6.892 6.140 1.00 88.31 83 ASP A N 1
ATOM 658 C CA . ASP A 1 83 ? -18.283 -5.493 6.103 1.00 88.31 83 ASP A CA 1
ATOM 659 C C . ASP A 1 83 ? -17.481 -4.534 7.005 1.00 88.31 83 ASP A C 1
ATOM 661 O O . ASP A 1 83 ? -17.522 -3.316 6.822 1.00 88.31 83 ASP A O 1
ATOM 665 N N . ASN A 1 84 ? -16.809 -5.056 8.034 1.00 90.94 84 ASN A N 1
ATOM 666 C CA . ASN A 1 84 ? -16.039 -4.281 9.002 1.00 90.94 84 ASN A CA 1
ATOM 667 C C . ASN A 1 84 ? -15.078 -5.173 9.804 1.00 90.94 84 ASN A C 1
ATOM 669 O O . ASN A 1 84 ? -15.305 -6.372 9.944 1.00 90.94 84 ASN A O 1
ATOM 673 N N . LEU A 1 85 ? -14.060 -4.568 10.427 1.00 90.06 85 LEU A N 1
ATOM 674 C CA . LEU A 1 85 ? -13.005 -5.290 11.157 1.00 90.06 85 LEU A CA 1
ATOM 675 C C . LEU A 1 85 ? -13.518 -6.128 12.339 1.00 90.06 85 LEU A C 1
ATOM 677 O O . LEU A 1 85 ? -12.821 -7.015 12.815 1.00 90.06 85 LEU A O 1
ATOM 681 N N . ARG A 1 86 ? -14.726 -5.874 12.860 1.00 88.62 86 ARG A N 1
ATOM 682 C CA . ARG A 1 86 ? -15.286 -6.703 13.947 1.00 88.62 86 ARG A CA 1
ATOM 683 C C . ARG A 1 86 ? -15.827 -8.040 13.474 1.00 88.62 86 ARG A C 1
ATOM 685 O O . ARG A 1 86 ? -15.990 -8.926 14.308 1.00 88.62 86 ARG A O 1
ATOM 692 N N . SER A 1 87 ? -16.172 -8.136 12.197 1.00 91.88 87 SER A N 1
ATOM 693 C CA . SER A 1 87 ? -16.613 -9.383 11.585 1.00 91.88 87 SER A CA 1
ATOM 694 C C . SER A 1 87 ? -15.439 -10.340 11.362 1.00 91.88 87 SER A C 1
ATOM 696 O O . SER A 1 87 ? -15.660 -11.543 11.280 1.00 91.88 87 SER A O 1
ATOM 698 N N . CYS A 1 88 ? -14.209 -9.822 11.346 1.00 91.25 88 CYS A N 1
ATOM 699 C CA . CYS A 1 88 ? -12.990 -10.615 11.279 1.00 91.25 88 CYS A CA 1
ATOM 700 C C . CYS A 1 88 ? -12.650 -11.249 12.634 1.00 91.25 88 CYS A C 1
ATOM 702 O O . CYS A 1 88 ? -13.020 -10.744 13.706 1.00 91.25 88 CYS A O 1
ATOM 704 N N . ALA A 1 89 ? -11.870 -12.331 12.610 1.00 91.81 89 ALA A N 1
ATOM 705 C CA . ALA A 1 89 ? -11.251 -12.826 13.831 1.00 91.81 89 ALA A CA 1
ATOM 706 C C . ALA A 1 89 ? -10.252 -11.782 14.361 1.00 91.81 89 ALA A C 1
ATOM 708 O O . ALA A 1 89 ? -9.645 -11.032 13.599 1.00 91.81 89 ALA A O 1
ATOM 709 N N . LYS A 1 90 ? -10.081 -11.705 15.685 1.00 90.06 90 LYS A N 1
ATOM 710 C CA . LYS A 1 90 ? -9.165 -10.742 16.313 1.00 90.06 90 LYS A CA 1
ATOM 711 C C . LYS A 1 90 ? -8.404 -11.346 17.483 1.00 90.06 90 LYS A C 1
ATOM 713 O O . LYS A 1 90 ? -8.952 -12.156 18.232 1.00 90.06 90 LYS A O 1
ATOM 718 N N . ALA A 1 91 ? -7.185 -10.867 17.703 1.00 87.38 91 ALA A N 1
ATOM 719 C CA . ALA A 1 91 ? -6.385 -11.188 18.879 1.00 87.38 91 ALA A CA 1
ATOM 720 C C . ALA A 1 91 ? -5.921 -9.914 19.593 1.00 87.38 91 ALA A C 1
ATOM 722 O O . ALA A 1 91 ? -5.575 -8.911 18.968 1.00 87.38 91 ALA A O 1
ATOM 723 N N . THR A 1 92 ? -5.909 -9.957 20.925 1.00 86.00 92 THR A N 1
ATOM 724 C CA . THR A 1 92 ? -5.295 -8.904 21.740 1.00 86.00 92 THR A CA 1
ATOM 725 C C . THR A 1 92 ? -3.790 -9.130 21.759 1.00 86.00 92 THR A C 1
ATOM 727 O O . THR A 1 92 ? -3.325 -10.149 22.267 1.00 86.00 92 THR A O 1
ATOM 730 N N . VAL A 1 93 ? -3.030 -8.178 21.227 1.00 82.75 93 VAL A N 1
ATOM 731 C CA . VAL A 1 93 ? -1.569 -8.257 21.099 1.00 82.75 93 VAL A CA 1
ATOM 732 C C . VAL A 1 93 ? -0.910 -7.009 21.682 1.00 82.75 93 VAL A C 1
ATOM 734 O O . VAL A 1 93 ? -1.555 -5.979 21.877 1.00 82.75 93 VAL A O 1
ATOM 737 N N . SER A 1 94 ? 0.384 -7.080 21.981 1.00 77.38 94 SER A N 1
ATOM 738 C CA . SER A 1 94 ? 1.154 -5.919 22.434 1.00 77.38 94 SER A CA 1
ATOM 739 C C . SER A 1 94 ? 1.933 -5.314 21.270 1.00 77.38 94 SER A C 1
ATOM 741 O O . SER A 1 94 ? 2.888 -5.915 20.789 1.00 77.38 94 SER A O 1
ATOM 743 N N . CYS A 1 95 ? 1.556 -4.103 20.852 1.00 76.50 95 CYS A N 1
ATOM 744 C CA . CYS A 1 95 ? 2.386 -3.262 19.988 1.00 76.50 95 CYS A CA 1
ATOM 745 C C . CYS A 1 95 ? 3.643 -2.866 20.785 1.00 76.50 95 CYS A C 1
ATOM 747 O O . CYS A 1 95 ? 3.573 -2.002 21.663 1.00 76.50 95 CYS A O 1
ATOM 749 N N . SER A 1 96 ? 4.768 -3.537 20.540 1.00 71.44 96 SER A N 1
ATOM 750 C CA . SER A 1 96 ? 5.992 -3.381 21.340 1.00 71.44 96 SER A CA 1
ATOM 751 C C . SER A 1 96 ? 6.840 -2.191 20.878 1.00 71.44 96 SER A C 1
ATOM 753 O O . SER A 1 96 ? 7.641 -1.662 21.648 1.00 71.44 96 SER A O 1
ATOM 755 N N . SER A 1 97 ? 6.619 -1.735 19.645 1.00 69.69 97 SER A N 1
ATOM 756 C CA . SER A 1 97 ? 7.298 -0.612 19.001 1.00 69.69 97 SER A CA 1
ATOM 757 C C . SER A 1 97 ? 6.331 0.239 18.163 1.00 69.69 97 SER A C 1
ATOM 759 O O . SER A 1 97 ? 5.267 -0.215 17.746 1.00 69.69 97 SER A O 1
ATOM 761 N N . THR A 1 98 ? 6.726 1.478 17.846 1.00 66.00 98 THR A N 1
ATOM 762 C CA . THR A 1 98 ? 6.070 2.336 16.835 1.00 66.00 98 THR A CA 1
ATOM 763 C C . THR A 1 98 ? 6.128 1.756 15.420 1.00 66.00 98 THR A C 1
ATOM 765 O O . THR A 1 98 ? 5.478 2.272 14.520 1.00 66.00 98 THR A O 1
ATOM 768 N N . THR A 1 99 ? 6.933 0.718 15.200 1.00 68.19 99 THR A N 1
ATOM 769 C CA . THR A 1 99 ? 6.978 -0.051 13.948 1.00 68.19 99 THR A CA 1
ATOM 770 C C . THR A 1 99 ? 5.923 -1.150 13.894 1.00 68.19 99 THR A C 1
ATOM 772 O O . THR A 1 99 ? 5.630 -1.650 12.816 1.00 68.19 99 THR A O 1
ATOM 775 N N . ASP A 1 100 ? 5.344 -1.510 15.040 1.00 75.88 100 ASP A N 1
ATOM 776 C CA . ASP A 1 100 ? 4.391 -2.616 15.144 1.00 75.88 100 ASP A CA 1
ATOM 777 C C . ASP A 1 100 ? 2.949 -2.137 14.981 1.00 75.88 100 ASP A C 1
ATOM 779 O O . ASP A 1 100 ? 2.036 -2.952 15.027 1.00 75.88 100 ASP A O 1
ATOM 783 N N . VAL A 1 101 ? 2.726 -0.829 14.827 1.00 80.69 101 VAL A N 1
ATOM 784 C CA . VAL A 1 101 ? 1.402 -0.259 14.558 1.00 80.69 101 VAL A CA 1
ATOM 785 C C . VAL A 1 101 ? 1.129 -0.241 13.059 1.00 80.69 101 VAL A C 1
ATOM 787 O O . VAL A 1 101 ? 2.012 0.054 12.254 1.00 80.69 101 VAL A O 1
ATOM 790 N N . VAL A 1 102 ? -0.117 -0.510 12.690 1.00 83.69 102 VAL A N 1
ATOM 791 C CA . VAL A 1 102 ? -0.573 -0.477 11.301 1.00 83.69 102 VAL A CA 1
ATOM 792 C C . VAL A 1 102 ? -0.836 0.964 10.876 1.00 83.69 102 VAL A C 1
ATOM 794 O O . VAL A 1 102 ? -1.511 1.731 11.572 1.00 83.69 102 VAL A O 1
ATOM 797 N N . ALA A 1 103 ? -0.327 1.321 9.702 1.00 82.75 103 ALA A N 1
ATOM 798 C CA . ALA A 1 103 ? -0.718 2.515 8.974 1.00 82.75 103 ALA A CA 1
ATOM 799 C C . ALA A 1 103 ? -1.354 2.101 7.646 1.00 82.75 103 ALA A C 1
ATOM 801 O O . ALA A 1 103 ? -0.935 1.121 7.039 1.00 82.75 103 ALA A O 1
ATOM 802 N N . LEU A 1 104 ? -2.375 2.838 7.223 1.00 82.19 104 LEU A N 1
ATOM 803 C CA . LEU A 1 104 ? -3.087 2.596 5.975 1.00 82.19 104 LEU A CA 1
ATOM 804 C C . LEU A 1 104 ? -2.951 3.795 5.047 1.00 82.19 104 LEU A C 1
ATOM 806 O O . LEU A 1 104 ? -2.871 4.941 5.505 1.00 82.19 104 LEU A O 1
ATOM 810 N N . ASP A 1 105 ? -2.992 3.501 3.752 1.00 81.19 105 ASP A N 1
ATOM 811 C CA . ASP A 1 105 ? -3.299 4.472 2.715 1.00 81.19 105 ASP A CA 1
ATOM 812 C C . ASP A 1 105 ? -4.524 3.990 1.929 1.00 81.19 105 ASP A C 1
ATOM 814 O O . ASP A 1 105 ? -4.454 3.095 1.094 1.00 81.19 105 ASP A O 1
ATOM 818 N N . CYS A 1 106 ? -5.673 4.597 2.196 1.00 80.81 106 CYS A N 1
ATOM 819 C CA . CYS A 1 106 ? -6.902 4.359 1.450 1.00 80.81 106 CYS A CA 1
ATOM 820 C C . CYS A 1 106 ? -7.030 5.311 0.236 1.00 80.81 106 CYS A C 1
ATOM 822 O O . CYS A 1 106 ? -8.141 5.599 -0.225 1.00 80.81 106 CYS A O 1
ATOM 824 N N . SER A 1 107 ? -5.921 5.890 -0.247 1.00 71.56 107 SER A N 1
ATOM 825 C CA . SER A 1 107 ? -5.869 6.675 -1.482 1.00 71.56 107 SER A CA 1
ATOM 826 C C . SER A 1 107 ? -6.009 5.790 -2.725 1.00 71.56 107 SER A C 1
ATOM 828 O O . SER A 1 107 ? -5.930 4.568 -2.674 1.00 71.56 107 SER A O 1
ATOM 830 N N . ASN A 1 108 ? -6.342 6.410 -3.857 1.00 64.38 108 ASN A N 1
ATOM 831 C CA . ASN A 1 108 ? -6.735 5.712 -5.081 1.00 64.38 108 ASN A CA 1
ATOM 832 C C . ASN A 1 108 ? -5.673 5.882 -6.171 1.00 64.38 108 ASN A C 1
ATOM 834 O O . ASN A 1 108 ? -5.986 6.427 -7.224 1.00 64.38 108 ASN A O 1
ATOM 838 N N . THR A 1 109 ? -4.421 5.512 -5.896 1.00 57.22 109 THR A N 1
ATOM 839 C CA . THR A 1 109 ? -3.330 5.766 -6.850 1.00 57.22 109 THR A CA 1
ATOM 840 C C . THR A 1 109 ? -2.116 4.868 -6.604 1.00 57.22 109 THR A C 1
ATOM 842 O O . THR A 1 109 ? -1.452 5.068 -5.595 1.00 57.22 109 THR A O 1
ATOM 845 N N . GLU A 1 110 ? -1.845 3.960 -7.568 1.00 62.22 110 GLU A N 1
ATOM 846 C CA . GLU A 1 110 ? -0.620 3.148 -7.851 1.00 62.22 110 GLU A CA 1
ATOM 847 C C . GLU A 1 110 ? -0.586 1.648 -7.483 1.00 62.22 110 GLU A C 1
ATOM 849 O O . GLU A 1 110 ? -0.679 1.261 -6.335 1.00 62.22 110 GLU A O 1
ATOM 854 N N . CYS A 1 111 ? -0.505 0.748 -8.449 1.00 66.31 111 CYS A N 1
ATOM 855 C CA . CYS A 1 111 ? -0.496 -0.700 -8.193 1.00 66.31 111 CYS A CA 1
ATOM 856 C C . CYS A 1 111 ? 0.574 -1.149 -7.166 1.00 66.31 111 CYS A C 1
ATOM 858 O O . CYS A 1 111 ? 1.489 -0.381 -6.865 1.00 66.31 111 CYS A O 1
ATOM 860 N N . PHE A 1 112 ? 0.424 -2.337 -6.560 1.00 61.66 112 PHE A N 1
ATOM 861 C CA . PHE A 1 112 ? 1.356 -2.823 -5.526 1.00 61.66 112 PHE A CA 1
ATOM 862 C C . PHE A 1 112 ? 2.823 -2.866 -6.012 1.00 61.66 112 PHE A C 1
ATOM 864 O O . PHE A 1 112 ? 3.116 -2.814 -7.206 1.00 61.66 112 PHE A O 1
ATOM 871 N N . GLU A 1 113 ? 3.770 -3.002 -5.075 1.00 54.28 113 GLU A N 1
ATOM 872 C CA . GLU A 1 113 ? 5.155 -3.354 -5.410 1.00 54.28 113 GLU A CA 1
ATOM 873 C C . GLU A 1 113 ? 5.129 -4.721 -6.128 1.00 54.28 113 GLU A C 1
ATOM 875 O O . GLU A 1 113 ? 4.699 -5.715 -5.541 1.00 54.28 113 GLU A O 1
ATOM 880 N N . ASN A 1 114 ? 5.541 -4.750 -7.402 1.00 58.56 114 ASN A N 1
ATOM 881 C CA . ASN A 1 114 ? 5.396 -5.860 -8.367 1.00 58.56 114 ASN A CA 1
ATOM 882 C C . ASN A 1 114 ? 4.042 -5.988 -9.088 1.00 58.56 114 ASN A C 1
ATOM 884 O O . ASN A 1 114 ? 3.745 -7.039 -9.651 1.00 58.56 114 ASN A O 1
ATOM 888 N N . GLU A 1 115 ? 3.253 -4.920 -9.154 1.00 76.56 115 GLU A N 1
ATOM 889 C CA . GLU A 1 115 ? 2.120 -4.826 -10.074 1.00 76.56 115 GLU A CA 1
ATOM 890 C C . GLU A 1 115 ? 2.278 -3.653 -11.045 1.00 76.56 115 GLU A C 1
ATOM 892 O O . GLU A 1 115 ? 2.874 -2.617 -10.738 1.00 76.56 115 GLU A O 1
ATOM 897 N N . TYR A 1 116 ? 1.689 -3.809 -12.224 1.00 80.69 116 TYR A N 1
ATOM 898 C CA . TYR A 1 116 ? 1.690 -2.830 -13.296 1.00 80.69 116 TYR A CA 1
ATOM 899 C C . TYR A 1 116 ? 0.331 -2.152 -13.434 1.00 80.69 116 TYR A C 1
ATOM 901 O O . TYR A 1 116 ? -0.721 -2.790 -13.411 1.00 80.69 116 TYR A O 1
ATOM 909 N N . SER A 1 117 ? 0.362 -0.827 -13.582 1.00 83.88 117 SER A N 1
ATOM 910 C CA . SER A 1 117 ? -0.831 -0.006 -13.774 1.00 83.88 117 SER A CA 1
ATOM 911 C C . SER A 1 117 ? -1.186 0.065 -15.242 1.00 83.88 117 SER A C 1
ATOM 913 O O . SER A 1 117 ? -0.440 0.645 -16.027 1.00 83.88 117 SER A O 1
ATOM 915 N N . CYS A 1 118 ? -2.398 -0.371 -15.584 1.00 85.31 118 CYS A N 1
ATOM 916 C CA . CYS A 1 118 ? -2.914 -0.276 -16.946 1.00 85.31 118 CYS A CA 1
ATOM 917 C C . CYS A 1 118 ? -3.148 1.177 -17.420 1.00 85.31 118 CYS A C 1
ATOM 919 O O . CYS A 1 118 ? -3.805 1.396 -18.422 1.00 85.31 118 CYS A O 1
ATOM 921 N N . GLY A 1 119 ? -2.717 2.219 -16.703 1.00 76.19 119 GLY A N 1
ATOM 922 C CA . GLY A 1 119 ? -2.874 3.613 -17.147 1.00 76.19 119 GLY A CA 1
ATOM 923 C C . GLY A 1 119 ? -4.286 4.202 -16.993 1.00 76.19 119 GLY A C 1
ATOM 924 O O . GLY A 1 119 ? -4.470 5.403 -17.186 1.00 76.19 119 GLY A O 1
ATOM 925 N N . ASP A 1 120 ? -5.270 3.427 -16.525 1.00 72.56 120 ASP A N 1
ATOM 926 C CA . ASP A 1 120 ? -6.647 3.878 -16.247 1.00 72.56 120 ASP A CA 1
ATOM 927 C C . ASP A 1 120 ? -6.764 4.669 -14.925 1.00 72.56 120 ASP A C 1
ATOM 929 O O . ASP A 1 120 ? -7.686 4.478 -14.125 1.00 72.56 120 ASP A O 1
ATOM 933 N N . SER A 1 121 ? -5.800 5.558 -14.659 1.00 63.69 121 SER A N 1
ATOM 934 C CA . SER A 1 121 ? -5.621 6.251 -13.371 1.00 63.69 121 SER A CA 1
ATOM 935 C C . SER A 1 121 ? -5.426 5.294 -12.181 1.00 63.69 121 SER A C 1
ATOM 937 O O . SER A 1 121 ? -5.910 5.569 -11.085 1.00 63.69 121 SER A O 1
ATOM 939 N N . GLY A 1 122 ? -4.750 4.157 -12.396 1.00 59.03 122 GLY A N 1
ATOM 940 C CA . GLY A 1 122 ? -4.423 3.190 -11.338 1.00 59.03 122 GLY A CA 1
ATOM 941 C C . GLY A 1 122 ? -5.610 2.374 -10.815 1.00 59.03 122 GLY A C 1
ATOM 942 O O . GLY A 1 122 ? -5.559 1.895 -9.684 1.00 59.03 122 GLY A O 1
ATOM 943 N N . LYS A 1 123 ? -6.691 2.253 -11.604 1.00 64.19 123 LYS A N 1
ATOM 944 C CA . LYS A 1 123 ? -7.875 1.436 -11.271 1.00 64.19 123 LYS A CA 1
ATOM 945 C C . LYS A 1 123 ? -7.703 -0.048 -11.573 1.00 64.19 123 LYS A C 1
ATOM 947 O O . LYS A 1 123 ? -8.314 -0.864 -10.891 1.00 64.19 123 LYS A O 1
ATOM 952 N N . THR A 1 124 ? -6.917 -0.364 -12.596 1.00 76.25 124 THR A N 1
ATOM 953 C CA . THR A 1 124 ? -6.651 -1.733 -13.027 1.00 76.25 124 THR A CA 1
ATOM 954 C C . THR A 1 124 ? -5.168 -1.998 -12.858 1.00 76.25 124 THR A C 1
ATOM 956 O O . THR A 1 124 ? -4.342 -1.236 -13.370 1.00 76.25 124 THR A O 1
ATOM 959 N N . CYS A 1 125 ? -4.873 -3.048 -12.105 1.00 80.56 125 CYS A N 1
ATOM 960 C CA . CYS A 1 125 ? -3.535 -3.495 -11.781 1.00 80.56 125 CYS A CA 1
ATOM 961 C C . CYS A 1 125 ? -3.420 -4.962 -12.168 1.00 80.56 125 CYS A C 1
ATOM 963 O O . CYS A 1 125 ? -4.322 -5.745 -11.863 1.00 80.56 125 CYS A O 1
ATOM 965 N N . VAL A 1 126 ? -2.333 -5.308 -12.839 1.00 82.06 126 VAL A N 1
ATOM 966 C CA . VAL A 1 126 ? -1.978 -6.687 -13.188 1.00 82.06 126 VAL A CA 1
ATOM 967 C C . VAL A 1 126 ? -0.639 -7.024 -12.541 1.00 82.06 126 VAL A C 1
ATOM 969 O O . VAL A 1 126 ? 0.114 -6.117 -12.184 1.00 82.06 126 VAL A O 1
ATOM 972 N N . SER A 1 127 ? -0.341 -8.308 -12.341 1.00 82.12 127 SER A N 1
ATOM 973 C CA . SER A 1 127 ? 0.989 -8.708 -11.859 1.00 82.12 127 SER A CA 1
ATOM 974 C C . SER A 1 127 ? 2.058 -8.246 -12.850 1.00 82.12 127 SER A C 1
ATOM 976 O O . SER A 1 127 ? 1.816 -8.279 -14.052 1.00 82.12 127 SER A O 1
ATOM 978 N N . MET A 1 128 ? 3.248 -7.873 -12.378 1.00 74.44 128 MET A N 1
ATOM 979 C CA . MET A 1 128 ? 4.395 -7.636 -13.268 1.00 74.44 128 MET A CA 1
ATOM 980 C C . MET A 1 128 ? 4.752 -8.871 -14.112 1.00 74.44 128 ME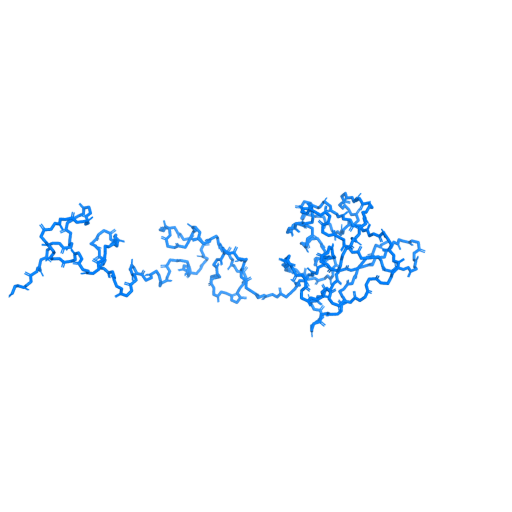T A C 1
ATOM 982 O O . MET A 1 128 ? 5.302 -8.712 -15.193 1.00 74.44 128 MET A O 1
ATOM 986 N N . ASP A 1 129 ? 4.410 -10.082 -13.655 1.00 79.50 129 ASP A N 1
ATOM 987 C CA . ASP A 1 129 ? 4.590 -11.321 -14.433 1.00 79.50 129 ASP A CA 1
ATOM 988 C C . ASP A 1 129 ? 3.641 -11.424 -15.645 1.00 79.50 129 ASP A C 1
ATOM 990 O O . ASP A 1 129 ? 3.852 -12.274 -16.504 1.00 79.50 129 ASP A O 1
ATOM 994 N N . LEU A 1 130 ? 2.593 -10.593 -15.684 1.00 83.38 130 LEU A N 1
ATOM 995 C CA . LEU A 1 130 ? 1.594 -10.501 -16.759 1.00 83.38 130 LEU A CA 1
ATOM 996 C C . LEU A 1 130 ? 1.840 -9.284 -17.662 1.00 83.38 130 LEU A C 1
ATOM 998 O O . LEU A 1 130 ? 0.968 -8.867 -18.408 1.00 83.38 130 LEU A O 1
ATOM 1002 N N . VAL A 1 131 ? 2.994 -8.632 -17.528 1.00 87.06 131 VAL A N 1
ATOM 1003 C CA . VAL A 1 131 ? 3.378 -7.520 -18.397 1.00 87.06 131 VAL A CA 1
ATOM 1004 C C . VAL A 1 131 ? 4.255 -8.080 -19.496 1.00 87.06 131 VAL A C 1
ATOM 1006 O O . VAL A 1 131 ? 5.308 -8.649 -19.199 1.00 87.06 131 VAL A O 1
ATOM 1009 N N . CYS A 1 132 ? 3.862 -7.865 -20.748 1.00 83.75 132 CYS A N 1
ATOM 1010 C CA . CYS A 1 132 ? 4.565 -8.388 -21.914 1.00 83.75 132 CYS A CA 1
ATOM 1011 C C . CYS A 1 132 ? 4.640 -9.923 -21.919 1.00 83.75 132 CYS A C 1
ATOM 1013 O O . CYS A 1 132 ? 5.647 -10.493 -22.350 1.00 83.75 132 CYS A O 1
ATOM 1015 N N . ASP A 1 133 ? 3.606 -10.597 -21.411 1.00 80.50 133 ASP A N 1
ATOM 1016 C CA . ASP A 1 133 ? 3.534 -12.062 -21.355 1.00 80.50 133 ASP A CA 1
ATOM 1017 C C . ASP A 1 133 ? 2.867 -12.663 -22.613 1.00 80.50 133 ASP A C 1
ATOM 1019 O O . ASP A 1 133 ? 2.807 -13.888 -22.782 1.00 80.50 133 ASP A O 1
ATOM 1023 N N . GLY A 1 134 ? 2.403 -11.800 -23.525 1.00 80.75 134 GLY A N 1
ATOM 1024 C CA . GLY A 1 134 ? 1.721 -12.162 -24.761 1.00 80.75 134 GLY A C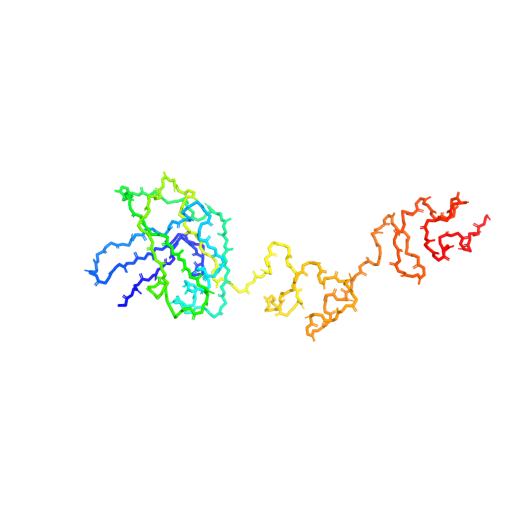A 1
ATOM 1025 C C . GLY A 1 134 ? 0.209 -12.355 -24.611 1.00 80.75 134 GLY A C 1
ATOM 1026 O O . GLY A 1 134 ? -0.452 -12.686 -25.604 1.00 80.75 134 GLY A O 1
ATOM 1027 N N . ASN A 1 135 ? -0.350 -12.153 -23.415 1.00 86.44 135 ASN A N 1
ATOM 1028 C CA . ASN A 1 135 ? -1.783 -12.143 -23.143 1.00 86.44 135 ASN A CA 1
ATOM 1029 C C . ASN A 1 135 ? -2.266 -10.722 -22.847 1.00 86.44 135 ASN A C 1
ATOM 1031 O O . ASN A 1 135 ? -1.521 -9.846 -22.449 1.00 86.44 135 ASN A O 1
ATOM 1035 N N . VAL A 1 136 ? -3.551 -10.471 -23.103 1.00 89.94 136 VAL A N 1
ATOM 1036 C CA . VAL A 1 136 ? -4.162 -9.165 -22.825 1.00 89.94 136 VAL A CA 1
ATOM 1037 C C . VAL A 1 136 ? -4.858 -9.237 -21.474 1.00 89.94 136 VAL A C 1
ATOM 1039 O O . VAL A 1 136 ? -6.027 -9.629 -21.402 1.00 89.94 136 VAL A O 1
ATOM 1042 N N . ASP A 1 137 ? -4.153 -8.855 -20.418 1.00 89.88 137 ASP A N 1
ATOM 1043 C CA . ASP A 1 137 ? -4.652 -8.808 -19.045 1.00 89.88 137 ASP A CA 1
ATOM 1044 C C . ASP A 1 137 ? -5.166 -7.408 -18.668 1.00 89.88 137 ASP A C 1
ATOM 1046 O O . ASP A 1 137 ? -6.122 -7.273 -17.892 1.00 89.88 137 ASP A O 1
ATOM 1050 N N . CYS A 1 138 ? -4.637 -6.344 -19.280 1.00 88.62 138 CYS A N 1
ATOM 1051 C CA . CYS A 1 138 ? -5.215 -5.008 -19.181 1.00 88.62 138 CYS A CA 1
ATOM 1052 C C . CYS A 1 138 ? -6.391 -4.813 -20.162 1.00 88.62 138 CYS A C 1
ATOM 1054 O O . CYS A 1 138 ? -6.281 -5.091 -21.358 1.00 88.62 138 CYS A O 1
ATOM 1056 N N . PRO A 1 139 ? -7.504 -4.179 -19.732 1.00 87.00 139 PRO A N 1
ATOM 1057 C CA . PRO A 1 139 ? -8.680 -3.929 -20.577 1.00 87.00 139 PRO A CA 1
ATOM 1058 C C . PRO A 1 139 ? -8.400 -2.985 -21.755 1.00 87.00 139 PRO A C 1
ATOM 1060 O O . PRO A 1 139 ? -9.193 -2.905 -22.694 1.00 87.00 139 PRO A O 1
ATOM 1063 N N . ASN A 1 140 ? -7.295 -2.246 -21.692 1.00 87.12 140 ASN A N 1
ATOM 1064 C CA . ASN A 1 140 ? -6.833 -1.318 -22.713 1.00 87.12 140 ASN A CA 1
ATOM 1065 C C . ASN A 1 140 ? -5.507 -1.752 -23.366 1.00 87.12 140 ASN A C 1
ATOM 1067 O O . ASN A 1 140 ? -4.902 -0.930 -24.058 1.00 87.12 140 ASN A O 1
ATOM 1071 N N . LEU A 1 141 ? -5.080 -3.012 -23.174 1.00 86.50 141 LEU A N 1
ATOM 1072 C CA . LEU A 1 141 ? -3.838 -3.575 -23.725 1.00 86.50 141 LEU A CA 1
ATOM 1073 C C . LEU A 1 141 ? -2.575 -2.830 -23.241 1.00 86.50 141 LEU A C 1
ATOM 1075 O O . LEU A 1 141 ? -1.552 -2.838 -23.909 1.00 86.50 141 LEU A O 1
ATOM 1079 N N . ALA A 1 142 ? -2.644 -2.094 -22.129 1.00 88.19 142 ALA A N 1
ATOM 1080 C CA . ALA A 1 142 ? -1.510 -1.301 -21.655 1.00 88.19 142 ALA A CA 1
ATOM 1081 C C . ALA A 1 142 ? -0.328 -2.149 -21.158 1.00 88.19 142 ALA A C 1
ATOM 1083 O O . ALA A 1 142 ? 0.799 -1.668 -21.187 1.00 88.19 142 ALA A O 1
ATOM 1084 N N . ASP A 1 143 ? -0.591 -3.358 -20.671 1.00 88.06 143 ASP A N 1
ATOM 1085 C CA . ASP A 1 143 ? 0.384 -4.387 -20.280 1.00 88.06 143 ASP A CA 1
ATOM 1086 C C . ASP A 1 143 ? 1.193 -4.926 -21.461 1.00 88.06 143 ASP A C 1
ATOM 1088 O O . ASP A 1 143 ? 2.374 -5.209 -21.310 1.00 88.06 143 ASP A O 1
ATOM 1092 N N . GLU A 1 144 ? 0.589 -4.957 -22.646 1.00 88.31 144 GLU A N 1
ATOM 1093 C CA . GLU A 1 144 ? 1.229 -5.400 -23.891 1.00 88.31 144 GLU A CA 1
ATOM 1094 C C . GLU A 1 144 ? 1.633 -4.222 -24.804 1.00 88.31 144 GLU A C 1
ATOM 1096 O O . GLU A 1 144 ? 1.998 -4.396 -25.970 1.00 88.31 144 GLU A O 1
ATOM 1101 N N . GLN A 1 145 ? 1.543 -2.983 -24.309 1.00 82.44 145 GLN A N 1
ATOM 1102 C CA . GLN A 1 145 ? 1.923 -1.772 -25.040 1.00 82.44 145 GLN A CA 1
ATOM 1103 C C . GLN A 1 145 ? 3.216 -1.188 -24.485 1.00 82.44 145 GLN A C 1
ATOM 1105 O O . GLN A 1 145 ? 3.351 -0.953 -23.290 1.00 82.44 145 GLN A O 1
ATOM 1110 N N . ASN A 1 146 ? 4.145 -0.840 -25.378 1.00 69.94 146 ASN A N 1
ATOM 1111 C CA . ASN A 1 146 ? 5.481 -0.356 -25.009 1.00 69.94 146 ASN A CA 1
ATOM 1112 C C . ASN A 1 146 ? 6.279 -1.352 -24.159 1.00 69.94 146 ASN A C 1
ATOM 1114 O O . ASN A 1 146 ? 7.125 -0.943 -23.362 1.00 69.94 146 ASN A O 1
ATOM 1118 N N . CYS A 1 147 ? 6.073 -2.646 -24.392 1.00 72.25 147 CYS A N 1
ATOM 1119 C CA . CYS A 1 147 ? 7.122 -3.630 -24.202 1.00 72.25 147 CYS A CA 1
ATOM 1120 C C . CYS A 1 147 ? 8.309 -3.142 -25.030 1.00 72.25 147 CYS A C 1
ATOM 1122 O O . CYS A 1 147 ? 8.288 -3.227 -26.256 1.00 72.25 147 CYS A O 1
ATOM 1124 N N . ALA A 1 148 ? 9.277 -2.476 -24.392 1.00 62.88 148 ALA A N 1
ATOM 1125 C CA . ALA A 1 148 ? 10.533 -2.164 -25.046 1.00 62.88 148 ALA A CA 1
ATOM 1126 C C . ALA A 1 148 ? 11.108 -3.523 -25.406 1.00 62.88 148 ALA A C 1
ATOM 1128 O O . ALA A 1 148 ? 11.552 -4.237 -24.508 1.00 62.88 148 ALA A O 1
ATOM 1129 N N . SER A 1 149 ? 10.978 -3.899 -26.680 1.00 65.62 149 SER A N 1
ATOM 1130 C CA . SER A 1 149 ? 11.159 -5.284 -27.078 1.00 65.62 149 SER A CA 1
ATOM 1131 C C . SER A 1 149 ? 12.498 -5.823 -26.622 1.00 65.62 149 SER A C 1
ATOM 1133 O O . SER A 1 149 ? 12.531 -6.983 -26.270 1.00 65.62 149 SER A O 1
ATOM 1135 N N . CYS A 1 150 ? 13.525 -4.965 -26.513 1.00 69.50 150 CYS A N 1
ATOM 1136 C CA . CYS A 1 150 ? 14.723 -5.173 -25.708 1.00 69.50 150 CYS A CA 1
ATOM 1137 C C . CYS A 1 150 ? 15.230 -3.843 -25.103 1.00 69.50 150 CYS A C 1
ATOM 1139 O O . CYS A 1 150 ? 14.849 -2.756 -25.549 1.00 69.50 150 CYS A O 1
ATOM 1141 N N . GLY A 1 151 ? 16.098 -3.898 -24.083 1.00 68.25 151 GLY A N 1
ATOM 1142 C CA . GLY A 1 151 ? 16.739 -2.706 -23.507 1.00 68.25 151 GLY A CA 1
ATOM 1143 C C . GLY A 1 151 ? 17.652 -1.965 -24.501 1.00 68.25 151 GLY A C 1
ATOM 1144 O O . GLY A 1 151 ? 18.015 -2.500 -25.542 1.00 68.25 151 GLY A O 1
ATOM 1145 N N . ASN A 1 152 ? 18.087 -0.740 -24.168 1.00 74.00 152 ASN A N 1
ATOM 1146 C CA . ASN A 1 152 ? 18.919 0.097 -25.062 1.00 74.00 152 ASN A CA 1
ATOM 1147 C C . ASN A 1 152 ? 20.229 -0.571 -25.536 1.00 74.00 152 ASN A C 1
ATOM 1149 O O . ASN A 1 152 ? 20.755 -0.187 -26.577 1.00 74.00 152 ASN A O 1
ATOM 1153 N N . ASP A 1 153 ? 20.743 -1.548 -24.781 1.00 82.25 153 ASP A N 1
ATOM 1154 C CA . ASP A 1 153 ? 21.987 -2.281 -25.058 1.00 82.25 153 ASP A CA 1
ATOM 1155 C C . ASP A 1 153 ? 21.733 -3.711 -25.583 1.00 82.25 153 ASP A C 1
ATOM 1157 O O . ASP A 1 153 ? 22.588 -4.594 -25.471 1.00 82.25 153 ASP A O 1
ATOM 1161 N N . GLN A 1 154 ? 20.548 -3.967 -26.140 1.00 85.88 154 GLN A N 1
ATOM 1162 C CA . GLN A 1 154 ? 20.123 -5.280 -26.617 1.00 85.88 154 GLN A CA 1
ATOM 1163 C C . GLN A 1 154 ? 19.534 -5.207 -28.035 1.00 85.88 154 GLN A C 1
ATOM 1165 O O . GLN A 1 154 ? 18.916 -4.220 -28.428 1.00 85.88 154 GLN A O 1
ATOM 1170 N N . PHE A 1 155 ? 19.781 -6.254 -28.817 1.00 85.44 155 PHE A N 1
ATOM 1171 C CA . PHE A 1 155 ? 19.221 -6.484 -30.138 1.00 85.44 155 PHE A CA 1
ATOM 1172 C C . PHE A 1 155 ? 18.020 -7.424 -30.020 1.00 85.44 155 PHE A C 1
ATOM 1174 O O . PHE A 1 155 ? 18.098 -8.453 -29.349 1.00 85.44 155 PHE A O 1
ATOM 1181 N N . GLU A 1 156 ? 16.933 -7.053 -30.688 1.00 85.00 156 GLU A N 1
ATOM 1182 C CA . GLU A 1 156 ? 15.718 -7.853 -30.794 1.00 85.00 156 GLU A CA 1
ATOM 1183 C C . GLU A 1 156 ? 15.811 -8.790 -32.003 1.00 85.00 156 GLU A C 1
ATOM 1185 O O . GLU A 1 156 ? 15.907 -8.352 -33.154 1.00 85.00 156 GLU A O 1
ATOM 1190 N N . CYS A 1 157 ? 15.777 -10.086 -31.721 1.00 85.12 157 CYS A N 1
ATOM 1191 C CA . CYS A 1 157 ? 15.685 -11.158 -32.694 1.00 85.12 157 CYS A CA 1
ATOM 1192 C C . CYS A 1 157 ? 14.322 -11.120 -33.423 1.00 85.12 157 CYS A C 1
ATOM 1194 O O . CYS A 1 157 ? 13.348 -10.547 -32.939 1.00 85.12 157 CYS A O 1
ATOM 1196 N N . SER A 1 158 ? 14.180 -11.774 -34.580 1.00 81.94 158 SER A N 1
ATOM 1197 C CA . SER A 1 158 ? 12.909 -11.756 -35.336 1.00 81.94 158 SER A CA 1
ATOM 1198 C C . SER A 1 158 ? 11.781 -12.552 -34.658 1.00 81.94 158 SER A C 1
ATOM 1200 O O . SER A 1 158 ? 10.613 -12.389 -35.013 1.00 81.94 158 SER A O 1
ATOM 1202 N N . ASN A 1 159 ? 12.113 -13.393 -33.677 1.00 76.00 159 ASN A N 1
ATOM 1203 C CA . ASN A 1 159 ? 11.187 -14.057 -32.756 1.00 76.00 159 ASN A CA 1
ATOM 1204 C C . ASN A 1 159 ? 10.862 -13.223 -31.492 1.00 76.00 159 ASN A C 1
ATOM 1206 O O . ASN A 1 159 ? 10.175 -13.749 -30.621 1.00 76.00 159 ASN A O 1
ATOM 1210 N N . HIS A 1 160 ? 11.293 -11.956 -31.413 1.00 76.56 160 HIS A N 1
ATOM 1211 C CA . HIS A 1 160 ? 11.177 -11.053 -30.250 1.00 76.56 160 HIS A CA 1
ATOM 1212 C C . HIS A 1 160 ? 12.019 -11.470 -29.026 1.00 76.56 160 HIS A C 1
ATOM 1214 O O . HIS A 1 160 ? 11.784 -11.006 -27.914 1.00 76.56 160 HIS A O 1
ATOM 1220 N N . GLU A 1 161 ? 13.014 -12.343 -29.212 1.00 80.50 161 GLU A N 1
ATOM 1221 C CA . GLU A 1 161 ? 14.021 -12.640 -28.188 1.00 80.50 161 GLU A CA 1
ATOM 1222 C C . GLU A 1 161 ? 15.061 -11.511 -28.089 1.00 80.50 161 GLU A C 1
ATOM 1224 O O . GLU A 1 161 ? 15.338 -10.819 -29.068 1.00 80.50 161 GLU A O 1
ATOM 1229 N N . CYS A 1 162 ? 15.669 -11.336 -26.914 1.00 85.56 162 CYS A N 1
ATOM 1230 C CA . CYS A 1 162 ? 16.683 -10.311 -26.686 1.00 85.56 162 CYS A CA 1
ATOM 1231 C C . CYS A 1 162 ? 18.062 -10.884 -26.450 1.00 85.56 162 CYS A C 1
ATOM 1233 O O . CYS A 1 162 ? 18.304 -11.584 -25.465 1.00 85.56 162 CYS A O 1
ATOM 1235 N N . VAL A 1 163 ? 19.007 -10.434 -27.264 1.00 86.88 163 VAL A N 1
ATOM 1236 C CA . VAL A 1 163 ? 20.429 -10.713 -27.080 1.00 86.88 163 VAL A CA 1
ATOM 1237 C C . VAL A 1 163 ? 21.188 -9.401 -26.868 1.00 86.88 163 VAL A C 1
ATOM 1239 O O . VAL A 1 163 ? 20.754 -8.353 -27.338 1.00 86.88 163 VAL A O 1
ATOM 1242 N N . PRO A 1 164 ? 22.306 -9.379 -26.126 1.00 89.88 164 PRO A N 1
ATOM 1243 C CA . PRO A 1 164 ? 23.148 -8.188 -26.016 1.00 89.88 164 PRO A CA 1
ATOM 1244 C C . PRO A 1 164 ? 23.542 -7.625 -27.392 1.00 89.88 164 PRO A C 1
ATOM 1246 O O . PRO A 1 164 ? 23.921 -8.386 -28.274 1.00 89.88 164 PRO A O 1
ATOM 1249 N N . LEU A 1 165 ? 23.536 -6.299 -27.576 1.00 87.12 165 LEU A N 1
ATOM 1250 C CA . LEU A 1 165 ? 23.921 -5.655 -28.847 1.00 87.12 165 LEU A CA 1
ATOM 1251 C C . LEU A 1 165 ? 25.344 -6.019 -29.296 1.00 87.12 165 LEU A C 1
ATOM 1253 O O . LEU A 1 165 ? 25.624 -6.036 -30.490 1.00 87.12 165 LEU A O 1
ATOM 1257 N N . ILE A 1 166 ? 26.234 -6.323 -28.345 1.00 89.00 166 ILE A N 1
ATOM 1258 C CA . ILE A 1 166 ? 27.597 -6.804 -28.617 1.00 89.00 166 ILE A CA 1
ATOM 1259 C C . ILE A 1 166 ? 27.627 -8.185 -29.286 1.00 89.00 166 ILE A C 1
ATOM 1261 O O . ILE A 1 166 ? 28.596 -8.494 -29.969 1.00 89.00 166 ILE A O 1
ATOM 1265 N N . ASN A 1 167 ? 26.569 -8.975 -29.114 1.00 91.25 167 ASN A N 1
ATOM 1266 C CA . ASN A 1 167 ? 26.429 -10.292 -29.723 1.00 91.25 167 ASN A CA 1
ATOM 1267 C C . ASN A 1 167 ? 25.804 -10.217 -31.123 1.00 91.25 167 ASN A C 1
ATOM 1269 O O . ASN A 1 167 ? 25.726 -11.217 -31.814 1.00 91.25 167 ASN A O 1
ATOM 1273 N N . ARG A 1 168 ? 25.358 -9.039 -31.575 1.00 90.88 168 ARG A N 1
ATOM 1274 C CA . ARG A 1 168 ? 24.868 -8.884 -32.943 1.00 90.88 168 ARG A CA 1
ATOM 1275 C C . ARG A 1 168 ? 26.047 -8.931 -33.912 1.00 90.88 168 ARG A C 1
ATOM 1277 O O . ARG A 1 168 ? 26.917 -8.059 -33.843 1.00 90.88 168 ARG A O 1
ATOM 1284 N N . CYS A 1 169 ? 26.003 -9.843 -34.882 1.00 93.19 169 CYS A N 1
ATOM 1285 C CA . CYS A 1 169 ? 27.050 -10.023 -35.886 1.00 93.19 169 CYS A CA 1
ATOM 1286 C C . CYS A 1 169 ? 28.414 -10.405 -35.282 1.00 93.19 169 CYS A 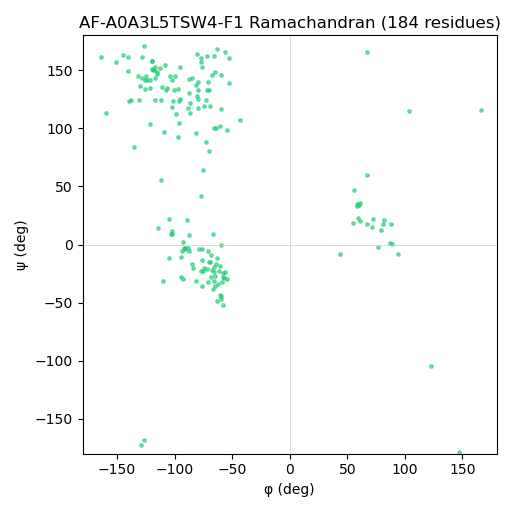C 1
ATOM 1288 O O . CYS A 1 169 ? 29.454 -9.951 -35.772 1.00 93.19 169 CYS A O 1
ATOM 1290 N N . ASP A 1 170 ? 28.420 -11.201 -34.209 1.00 93.00 170 ASP A N 1
ATOM 1291 C CA . ASP A 1 170 ? 29.640 -11.641 -33.522 1.00 93.00 170 ASP A CA 1
ATOM 1292 C C . ASP A 1 170 ? 30.199 -12.974 -34.060 1.00 93.00 170 ASP A C 1
ATOM 1294 O O . ASP A 1 170 ? 31.297 -13.400 -33.683 1.00 93.00 170 ASP A O 1
ATOM 1298 N N . GLY A 1 171 ? 29.494 -13.597 -35.009 1.00 90.81 171 GLY A N 1
ATOM 1299 C CA . GLY A 1 171 ? 29.871 -14.858 -35.641 1.00 90.81 171 GLY A CA 1
ATOM 1300 C C . GLY A 1 171 ? 29.351 -16.097 -34.909 1.00 90.81 171 GLY A C 1
ATOM 1301 O O . GLY A 1 171 ? 29.643 -17.221 -35.338 1.00 90.81 171 GLY A O 1
ATOM 1302 N N . VAL A 1 172 ? 28.614 -15.926 -33.812 1.00 93.94 172 VAL A N 1
ATOM 1303 C CA . VAL A 1 172 ? 27.991 -16.990 -33.024 1.00 93.94 172 VAL A CA 1
ATOM 1304 C C . VAL A 1 172 ? 26.483 -16.721 -32.993 1.00 93.94 172 VAL A C 1
ATOM 1306 O O . VAL A 1 172 ? 26.096 -15.593 -32.788 1.00 93.94 172 VAL A O 1
ATOM 1309 N N . PRO A 1 173 ? 25.598 -17.709 -33.214 1.00 92.69 173 PRO A N 1
ATOM 1310 C CA . PRO A 1 173 ? 24.162 -17.489 -33.044 1.00 92.69 173 PRO A CA 1
ATOM 1311 C C . PRO A 1 173 ? 23.768 -17.546 -31.565 1.00 92.69 173 PRO A C 1
ATOM 1313 O O . PRO A 1 173 ? 24.026 -18.558 -30.902 1.00 92.69 173 PRO A O 1
ATOM 1316 N N . GLN A 1 174 ? 23.116 -16.504 -31.068 1.00 92.69 174 GLN A N 1
ATOM 1317 C CA . GLN A 1 174 ? 22.512 -16.425 -29.738 1.00 92.69 174 GLN A CA 1
ATOM 1318 C C . GLN A 1 174 ? 20.988 -16.428 -29.814 1.00 92.69 174 GLN A C 1
ATOM 1320 O O . GLN A 1 174 ? 20.368 -16.992 -28.920 1.00 92.69 174 GLN A O 1
ATOM 1325 N N . CYS A 1 175 ? 20.398 -15.875 -30.874 1.00 88.81 175 CYS A N 1
ATOM 1326 C CA . CYS A 1 175 ? 18.972 -16.024 -31.138 1.00 88.81 175 CYS A CA 1
ATOM 1327 C C . CYS A 1 175 ? 18.643 -17.464 -31.570 1.00 88.81 175 CYS A C 1
ATOM 1329 O O . CYS A 1 175 ? 19.325 -18.036 -32.432 1.00 88.81 175 CYS A O 1
ATOM 1331 N N . ASP A 1 176 ? 17.522 -18.017 -31.094 1.00 87.19 176 ASP A N 1
ATOM 1332 C CA . ASP A 1 176 ? 17.015 -19.321 -31.561 1.00 87.19 176 ASP A CA 1
ATOM 1333 C C . ASP A 1 176 ? 16.741 -19.336 -33.082 1.00 87.19 176 ASP A C 1
ATOM 1335 O O . ASP A 1 176 ? 16.925 -20.349 -33.770 1.00 87.19 176 ASP A O 1
ATOM 1339 N N . ASP A 1 177 ? 16.334 -18.186 -33.629 1.00 86.81 177 ASP A N 1
ATOM 1340 C CA . ASP A 1 177 ? 16.090 -17.971 -35.058 1.00 86.81 177 ASP A CA 1
ATOM 1341 C C . ASP A 1 177 ? 17.337 -17.519 -35.845 1.00 86.81 177 ASP A C 1
ATOM 1343 O O . ASP A 1 177 ? 17.280 -17.402 -37.074 1.00 86.81 177 ASP A O 1
ATOM 1347 N N . LYS A 1 178 ? 18.468 -17.320 -35.151 1.00 91.62 178 LYS A N 1
ATOM 1348 C CA . LYS A 1 178 ? 19.767 -16.868 -35.684 1.00 91.62 178 LYS A CA 1
ATOM 1349 C C . LYS A 1 178 ? 19.727 -15.500 -36.369 1.00 91.62 178 LYS A C 1
ATOM 1351 O O . LYS A 1 178 ? 20.534 -15.225 -37.259 1.00 91.62 178 LYS A O 1
ATOM 1356 N N . SER A 1 179 ? 18.736 -14.677 -36.032 1.00 91.19 179 SER A N 1
ATOM 1357 C CA . SER A 1 179 ? 18.517 -13.383 -36.681 1.00 91.19 179 SER A CA 1
ATOM 1358 C C . SER A 1 179 ? 19.538 -12.308 -36.324 1.00 91.19 179 SER A C 1
ATOM 1360 O O . SER A 1 179 ? 19.752 -11.393 -37.122 1.00 91.19 179 SER A O 1
ATOM 1362 N N . ASP A 1 180 ? 20.220 -12.469 -35.197 1.00 91.12 180 ASP A N 1
ATOM 1363 C CA . ASP A 1 180 ? 21.410 -11.722 -34.787 1.00 91.12 180 ASP A CA 1
ATOM 1364 C C . ASP A 1 180 ? 22.579 -11.820 -35.771 1.00 91.12 180 ASP A C 1
ATOM 1366 O O . ASP A 1 180 ? 23.339 -10.862 -35.909 1.00 91.12 180 ASP A O 1
ATOM 1370 N N . GLU A 1 181 ? 22.666 -12.921 -36.515 1.00 94.38 181 GLU A N 1
ATOM 1371 C CA . GLU A 1 181 ? 23.741 -13.198 -37.473 1.00 94.38 181 GLU A CA 1
ATOM 1372 C C . GLU A 1 181 ? 23.331 -12.960 -38.942 1.00 94.38 181 GLU A C 1
ATOM 1374 O O . GLU A 1 181 ? 24.061 -13.299 -39.881 1.00 94.38 181 GLU A O 1
ATOM 1379 N N . PHE A 1 182 ? 22.157 -12.363 -39.187 1.00 90.94 182 PHE A N 1
ATOM 1380 C CA . PHE A 1 182 ? 21.687 -12.041 -40.537 1.00 90.94 182 PHE A CA 1
ATOM 1381 C C . PHE A 1 182 ? 21.855 -10.557 -40.895 1.00 90.94 182 PHE A C 1
ATOM 1383 O O . PHE A 1 182 ? 21.581 -9.652 -40.112 1.00 90.94 182 PHE A O 1
ATOM 1390 N N . ARG A 1 183 ? 22.232 -10.301 -42.161 1.00 82.50 183 ARG A N 1
ATOM 1391 C CA . ARG A 1 183 ? 22.431 -8.950 -42.738 1.00 82.50 183 ARG A CA 1
ATOM 1392 C C . ARG A 1 183 ? 23.438 -8.095 -41.957 1.00 82.50 183 ARG A C 1
ATOM 1394 O O . ARG A 1 183 ? 23.212 -6.917 -41.676 1.00 82.50 183 ARG A O 1
ATOM 1401 N N . CYS A 1 184 ? 24.567 -8.708 -41.644 1.00 86.50 184 CYS A N 1
ATOM 1402 C CA . CYS A 1 184 ? 25.756 -8.033 -41.158 1.00 86.50 184 CYS A CA 1
ATOM 1403 C C . CYS A 1 184 ? 26.506 -7.451 -42.362 1.00 86.50 184 CYS A C 1
ATOM 1405 O O . CYS A 1 184 ? 27.212 -8.180 -43.059 1.00 86.50 184 CYS A O 1
ATOM 1407 N N . ASP A 1 185 ? 26.290 -6.168 -42.667 1.00 77.31 185 ASP A N 1
ATOM 1408 C CA . ASP A 1 185 ? 27.119 -5.470 -43.653 1.00 77.31 185 ASP A CA 1
ATOM 1409 C C . ASP A 1 185 ? 28.525 -5.283 -43.059 1.00 77.31 185 ASP A C 1
ATOM 1411 O O . ASP A 1 185 ? 28.683 -4.679 -41.995 1.00 77.31 185 ASP A O 1
ATOM 1415 N N . VAL A 1 186 ? 29.517 -5.873 -43.732 1.00 60.22 186 VAL A N 1
ATOM 1416 C CA . VAL A 1 186 ? 30.954 -5.851 -43.398 1.00 60.22 186 VAL A CA 1
ATOM 1417 C C . VAL A 1 186 ? 31.652 -4.575 -43.846 1.00 60.22 186 VAL A C 1
ATOM 1419 O O . VAL A 1 186 ? 31.359 -4.096 -44.967 1.00 60.22 186 VAL A O 1
#

Radius of gyration: 24.15 Å; Cα contacts (8 Å, |Δi|>4): 387; ch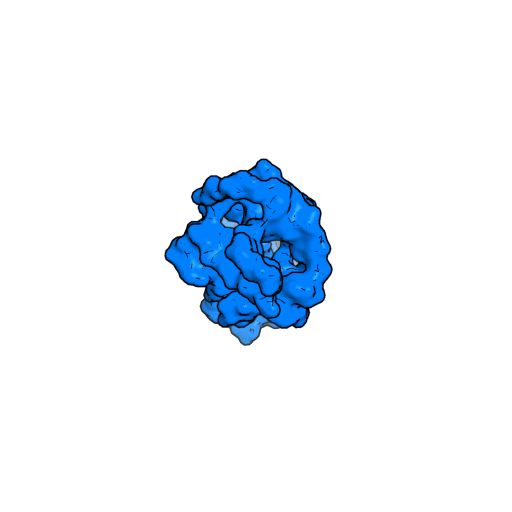ains: 1; bounding box: 52×33×71 Å

Organism: Mytilus galloprovincialis (NCBI:txid29158)

pLDDT: mean 78.26, std 12.54, range [45.97, 94.38]

Sequence (186 aa):
MAFIRLVGGQTNKTGRLEIQDDKGGFFSPVCSGYQYWDKDDAVVACRQLGYNNSRMHTLSEYGKGRVERSRFGYTFYCDGTEDNLRSCAKATVSCSSTTDVVALDCSNTECFENEYSCGDSGKTCVSMDLVCDGNVDCPNLADEQNCASCGNDQFECSNHECVPLINRCDGVPQCDDKSDEFRCDV